Protein AF-A0A2H0YP41-F1 (afdb_monomer)

Nearest PDB structures (foldseek):
  8h4v-assembly2_B  TM=5.382E-01  e=6.692E-01  Bos taurus
  4kzv-assembly2_B  TM=5.164E-01  e=6.692E-01  Bos taurus
  2ox8-assembly4_D  TM=5.105E-01  e=1.763E+00  Homo sapiens
  1dnl-assembly1_A  TM=2.233E-01  e=9.059E-01  Escherichia coli K-12
  6ylz-assembly1_AAA-2  TM=2.280E-01  e=6.289E+00  Escherichia coli K-12

pLDDT: mean 91.36, std 11.4, range [42.62, 98.56]

Sequence (182 aa):
MKYGELTLGQIEAVVNKLGGMNGVNKLLSGELVGKEMENQRQTSMVIVDYSQTLAQMIKAGNYGWVNNDITQEHFPIAGSGKQEEEIVLFCFGKNISSGDAIAEMEKQGFRPARIEELLALGAAYPGLQKQFPIVALGSVWQDPVSSRLVPYLNWFSDERLLHLLWFEGGWGGDWRFAAVRK

Foldseek 3Di:
DPDDDDDPVNVVVVCVVLVHVVSVVCCVVVVDDPPPPPFDKDKDKFKQALVDQQVVLQVLLPFPEEDPCSHCVQAPRDDHGIDTFIKIWTFPLAWDALVVVQVVQVVVQKGFAGPSVQSRCSNVPVCPQAQAKEWGSNRWGQDPVRFIWTWIWHADPNTIYTDIDTNRDIDGSRYITIITGD

Secondary structure (DSSP, 8-state):
--SPPPPHHHHHHHHHHTTSHHHHHHHHHTSS--------PEEEEEEEETTS-HHHHHHHHT-SEE-TT--TTTS-----SEEEEEEEEE--SS-EEHHHHHHHHHTTTEEEP-HHHHHHHHHH-TTGGGTS-EE-TT--EE-TTS-EEEEEEEEETTEEEEEEEETTSEEPTT-EEEEEE-

Radius of gyration: 20.17 Å; Cα contacts (8 Å, |Δi|>4): 335; chains: 1; bounding box: 59×35×46 Å

Structure (mmCIF, N/CA/C/O backbone):
data_AF-A0A2H0YP41-F1
#
_entry.id   AF-A0A2H0YP41-F1
#
loop_
_atom_site.group_PDB
_atom_site.id
_atom_site.type_symbol
_atom_site.label_atom_id
_atom_site.label_alt_id
_atom_site.label_comp_id
_atom_site.label_asym_id
_atom_site.label_entity_id
_atom_site.label_seq_id
_atom_site.pdbx_PDB_ins_code
_atom_site.Cartn_x
_atom_site.Cartn_y
_atom_site.Cartn_z
_atom_site.occupancy
_atom_site.B_iso_or_equiv
_atom_site.auth_seq_id
_atom_site.auth_comp_id
_atom_site.auth_asym_id
_atom_site.auth_atom_id
_atom_site.pdbx_PDB_model_num
ATOM 1 N N . MET A 1 1 ? -43.793 6.340 -1.293 1.00 42.62 1 MET A N 1
ATOM 2 C CA . MET A 1 1 ? -42.863 6.165 -0.148 1.00 42.62 1 MET A CA 1
ATOM 3 C C . MET A 1 1 ? -41.499 5.745 -0.681 1.00 42.62 1 MET A C 1
ATOM 5 O O . MET A 1 1 ? -41.441 5.327 -1.829 1.00 42.62 1 MET A O 1
ATOM 9 N N . LYS A 1 2 ? -40.410 5.958 0.072 1.00 47.81 2 LYS A N 1
ATOM 10 C CA . LYS A 1 2 ? -39.039 6.016 -0.486 1.00 47.81 2 LYS A CA 1
ATOM 11 C C . LYS A 1 2 ? -38.149 4.793 -0.197 1.00 47.81 2 LYS A C 1
ATOM 13 O O . LYS A 1 2 ? -36.937 4.888 -0.342 1.00 47.81 2 LYS A O 1
ATOM 18 N N . TYR A 1 3 ? -38.750 3.670 0.191 1.00 49.69 3 TYR A N 1
ATOM 19 C CA . TYR A 1 3 ? -38.070 2.403 0.465 1.00 49.69 3 TYR A CA 1
ATOM 20 C C . TYR A 1 3 ? -38.879 1.261 -0.155 1.00 49.69 3 TYR A C 1
ATOM 22 O O . TYR A 1 3 ? -40.109 1.320 -0.143 1.00 49.69 3 TYR A O 1
ATOM 30 N N . GLY A 1 4 ? -38.195 0.262 -0.719 1.00 59.28 4 GLY A N 1
ATOM 31 C CA . GLY A 1 4 ? -38.840 -0.972 -1.171 1.00 59.28 4 GLY A CA 1
ATOM 32 C C . GLY A 1 4 ? -39.385 -1.759 0.020 1.00 59.28 4 GLY A C 1
ATOM 33 O O . GLY A 1 4 ? -38.826 -1.686 1.116 1.00 59.28 4 GLY A O 1
ATOM 34 N N . GLU A 1 5 ? -40.482 -2.484 -0.183 1.00 81.19 5 GLU A N 1
ATOM 35 C CA . GLU A 1 5 ? -41.116 -3.260 0.883 1.00 81.19 5 GLU A CA 1
ATOM 36 C C . GLU A 1 5 ? -40.189 -4.389 1.353 1.00 81.19 5 GLU A C 1
ATOM 38 O O . GLU A 1 5 ? -39.713 -5.199 0.556 1.00 81.19 5 GLU A O 1
ATOM 43 N N . LEU A 1 6 ? -39.921 -4.437 2.661 1.00 81.19 6 LEU A N 1
ATOM 44 C CA . LEU A 1 6 ? -39.216 -5.557 3.276 1.00 81.19 6 LEU A CA 1
ATOM 45 C C . LEU A 1 6 ? -40.159 -6.756 3.344 1.00 81.19 6 LEU A C 1
ATOM 47 O O . LEU A 1 6 ? -41.257 -6.669 3.892 1.00 81.19 6 LEU A O 1
ATOM 51 N N . THR A 1 7 ? -39.712 -7.893 2.820 1.00 90.75 7 THR A N 1
ATOM 52 C CA . THR A 1 7 ? -40.443 -9.158 2.940 1.00 90.75 7 THR A CA 1
ATOM 53 C C . THR A 1 7 ? -40.487 -9.623 4.397 1.00 90.75 7 THR A C 1
ATOM 55 O O . THR A 1 7 ? -39.579 -9.338 5.182 1.00 90.75 7 THR A O 1
ATOM 58 N N . LEU A 1 8 ? -41.508 -10.410 4.753 1.00 86.88 8 LEU A N 1
ATOM 59 C CA . LEU A 1 8 ? -41.655 -10.963 6.104 1.00 86.88 8 LEU A CA 1
ATOM 60 C C . LEU A 1 8 ? -40.390 -11.711 6.567 1.00 86.88 8 LEU A C 1
ATOM 62 O O . LEU A 1 8 ? -39.911 -11.467 7.669 1.00 86.88 8 LEU A O 1
ATOM 66 N N . GLY A 1 9 ? -39.776 -12.517 5.694 1.00 89.00 9 GLY A N 1
ATOM 67 C CA . GLY A 1 9 ? -38.533 -13.233 6.008 1.00 89.00 9 GLY A CA 1
ATOM 68 C C . GLY A 1 9 ? -37.318 -12.319 6.237 1.00 89.00 9 GLY A C 1
ATOM 69 O O . GLY A 1 9 ? -36.457 -12.636 7.056 1.00 89.00 9 GLY A O 1
ATOM 70 N N . GLN A 1 10 ? -37.244 -11.153 5.579 1.00 84.31 10 GLN A N 1
ATOM 71 C CA . GLN A 1 10 ? -36.214 -10.146 5.883 1.00 84.31 10 GLN A CA 1
ATOM 72 C C . GLN A 1 10 ? -36.453 -9.497 7.252 1.00 84.31 10 GLN A C 1
ATOM 74 O O . GLN A 1 10 ? -35.496 -9.278 7.995 1.00 84.31 10 GLN A O 1
ATOM 79 N N . ILE A 1 11 ? -37.713 -9.225 7.607 1.00 88.75 11 ILE A N 1
ATOM 80 C CA . ILE A 1 11 ? -38.088 -8.687 8.922 1.00 88.75 11 ILE A CA 1
ATOM 81 C C . ILE A 1 11 ? -37.739 -9.700 10.022 1.00 88.75 11 ILE A C 1
ATOM 83 O O . ILE A 1 11 ? -37.054 -9.347 10.981 1.00 88.75 11 ILE A O 1
ATOM 87 N N . GLU A 1 12 ? -38.117 -10.969 9.858 1.00 90.31 12 GLU A N 1
ATOM 88 C CA . GLU A 1 12 ? -37.786 -12.054 10.791 1.00 90.31 12 GLU A CA 1
ATOM 89 C C . GLU A 1 12 ? -36.270 -12.232 10.961 1.00 90.31 12 GLU A C 1
ATOM 91 O O . GLU A 1 12 ? -35.786 -12.348 12.088 1.00 90.31 12 GLU A O 1
ATOM 96 N N . ALA A 1 13 ? -35.494 -12.183 9.873 1.00 88.06 13 ALA A N 1
ATOM 97 C CA . ALA A 1 13 ? -34.034 -12.255 9.936 1.00 88.06 13 ALA A CA 1
ATOM 98 C C . ALA A 1 13 ? -33.418 -11.101 10.751 1.00 88.06 13 ALA A C 1
ATOM 100 O O . ALA A 1 13 ? -32.494 -11.329 11.537 1.00 88.06 13 ALA A O 1
ATOM 101 N N . VAL A 1 14 ? -33.937 -9.874 10.611 1.00 87.56 14 VAL A N 1
ATOM 102 C CA . VAL A 1 14 ? -33.495 -8.711 11.401 1.00 87.56 14 VAL A CA 1
ATOM 103 C C . VAL A 1 14 ? -33.881 -8.865 12.874 1.00 87.56 14 VAL A C 1
ATOM 105 O O . VAL A 1 14 ? -33.026 -8.691 13.742 1.00 87.56 14 VAL A O 1
ATOM 108 N N . VAL A 1 15 ? -35.127 -9.249 13.172 1.00 91.44 15 VAL A N 1
ATOM 109 C CA . VAL A 1 15 ? -35.605 -9.465 14.550 1.00 91.44 15 VAL A CA 1
ATOM 110 C C . VAL A 1 15 ? -34.786 -10.554 15.250 1.00 91.44 15 VAL A C 1
ATOM 112 O O . VAL A 1 15 ? -34.329 -10.349 16.374 1.00 91.44 15 VAL A O 1
ATOM 115 N N . ASN A 1 16 ? -34.515 -11.674 14.577 1.00 89.12 16 ASN A N 1
ATOM 116 C CA . ASN A 1 16 ? -33.670 -12.744 15.110 1.00 89.12 16 ASN A CA 1
ATOM 117 C C . ASN A 1 16 ? -32.232 -12.266 15.364 1.00 89.12 16 ASN A C 1
ATOM 119 O O . ASN A 1 16 ? -31.675 -12.543 16.425 1.00 89.12 16 ASN A O 1
ATOM 123 N N . LYS A 1 17 ? -31.646 -11.489 14.442 1.00 86.31 17 LYS A N 1
ATOM 124 C CA . LYS A 1 17 ? -30.281 -10.951 14.584 1.00 86.31 17 LYS A CA 1
ATOM 125 C C . LYS A 1 17 ? -30.137 -9.935 15.725 1.00 86.31 17 LYS A C 1
ATOM 127 O O . LYS A 1 17 ? -29.046 -9.795 16.268 1.00 86.31 17 LYS A O 1
ATOM 132 N N . LEU A 1 18 ? -31.223 -9.267 16.116 1.00 87.56 18 LEU A N 1
ATOM 133 C CA . LEU A 1 18 ? -31.268 -8.391 17.291 1.00 87.56 18 LEU A CA 1
ATOM 134 C C . LEU A 1 18 ? -31.448 -9.160 18.617 1.00 87.56 18 LEU A C 1
ATOM 136 O O . LEU A 1 18 ? -31.333 -8.559 19.681 1.00 87.56 18 LEU A O 1
ATOM 140 N N . GLY A 1 19 ? -31.706 -10.473 18.592 1.00 89.44 19 GLY A N 1
ATOM 141 C CA . GLY A 1 19 ? -32.046 -11.249 19.793 1.00 89.44 19 GLY A CA 1
ATOM 142 C C . GLY A 1 19 ? -33.538 -11.199 20.142 1.00 89.44 19 GLY A C 1
ATOM 143 O O . GLY A 1 19 ? -33.914 -11.212 21.315 1.00 89.44 19 GLY A O 1
ATOM 144 N N . GLY A 1 20 ? -34.399 -11.113 19.126 1.00 90.69 20 GLY A N 1
ATOM 145 C CA . GLY A 1 20 ? -35.849 -11.046 19.274 1.00 90.69 20 GLY A CA 1
ATOM 146 C C . GLY A 1 20 ? -36.357 -9.654 19.658 1.00 90.69 20 GLY A C 1
ATOM 147 O O . GLY A 1 20 ? -35.639 -8.654 19.602 1.00 90.69 20 GLY A O 1
ATOM 148 N N . MET A 1 21 ? -37.624 -9.585 20.080 1.00 91.25 21 MET A N 1
ATOM 149 C CA . MET A 1 21 ? -38.304 -8.310 20.346 1.00 91.25 21 MET A CA 1
ATOM 150 C C . MET A 1 21 ? -37.651 -7.489 21.473 1.00 91.25 21 MET A C 1
ATOM 152 O O . MET A 1 21 ? -37.721 -6.264 21.462 1.00 91.25 21 MET A O 1
ATOM 156 N N . ASN A 1 22 ? -36.939 -8.133 22.405 1.00 87.56 22 ASN A N 1
ATOM 157 C CA . ASN A 1 22 ? -36.148 -7.429 23.419 1.00 87.56 22 ASN A CA 1
ATOM 1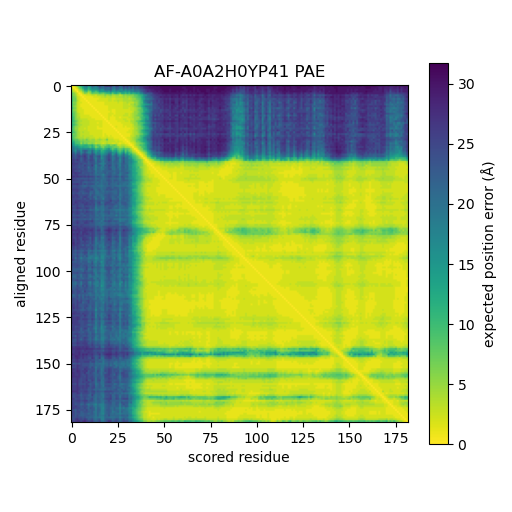58 C C . ASN A 1 22 ? -35.032 -6.580 22.789 1.00 87.56 22 ASN A C 1
ATOM 160 O O . ASN A 1 22 ? -34.812 -5.453 23.220 1.00 87.56 22 ASN A O 1
ATOM 164 N N . GLY A 1 23 ? -34.355 -7.081 21.752 1.00 85.12 23 GLY A N 1
ATOM 165 C CA . GLY A 1 23 ? -33.349 -6.314 21.017 1.00 85.12 23 GLY A CA 1
ATOM 166 C C . GLY A 1 23 ? -33.946 -5.201 20.163 1.00 85.12 23 GLY A C 1
ATOM 167 O O . GLY A 1 23 ? -33.390 -4.109 20.112 1.00 85.12 23 GLY A O 1
ATOM 168 N N . VAL A 1 24 ? -35.114 -5.445 19.556 1.00 91.38 24 VAL A N 1
ATOM 169 C CA . VAL A 1 24 ? -35.879 -4.417 18.826 1.00 91.38 24 VAL A CA 1
ATOM 170 C C . VAL A 1 24 ? -36.267 -3.270 19.761 1.00 91.38 24 VAL A C 1
ATOM 172 O O . VAL A 1 24 ? -36.016 -2.113 19.441 1.00 91.38 24 VAL A O 1
ATOM 175 N N . ASN A 1 25 ? -36.801 -3.576 20.946 1.00 92.00 25 ASN A N 1
ATOM 176 C CA . ASN A 1 25 ? -37.171 -2.566 21.938 1.00 92.00 25 ASN A CA 1
ATOM 177 C C . ASN A 1 25 ? -35.960 -1.743 22.397 1.00 92.00 25 ASN A C 1
ATOM 179 O O . ASN A 1 25 ? -36.070 -0.525 22.505 1.00 92.00 25 ASN A O 1
ATOM 183 N N . LYS A 1 26 ? -34.798 -2.381 22.597 1.00 86.75 26 LYS A N 1
ATOM 184 C CA . LYS A 1 26 ? -33.548 -1.679 22.929 1.00 86.75 26 LYS A CA 1
ATOM 185 C C . LYS A 1 26 ? -33.018 -0.814 21.785 1.00 86.75 26 LYS A C 1
ATOM 187 O O . LYS A 1 26 ? -32.467 0.252 22.035 1.00 86.75 26 LYS A O 1
ATOM 192 N N . LEU A 1 27 ? -33.181 -1.248 20.535 1.00 87.06 27 LEU A N 1
ATOM 193 C CA . LEU A 1 27 ? -32.805 -0.458 19.359 1.00 87.06 27 LEU A CA 1
ATOM 194 C C . LEU A 1 27 ? -33.697 0.785 19.229 1.00 87.06 27 LEU A C 1
ATOM 196 O O . LEU A 1 27 ? -33.197 1.879 18.986 1.00 87.06 27 LEU A O 1
ATOM 200 N N . LEU A 1 28 ? -35.006 0.629 19.446 1.00 88.12 28 LEU A N 1
ATOM 201 C CA . LEU A 1 28 ? -35.980 1.723 19.393 1.00 88.12 28 LEU A CA 1
ATOM 202 C C . LEU A 1 28 ? -35.877 2.688 20.588 1.00 88.12 28 LEU A C 1
ATOM 204 O O . LEU A 1 28 ? -36.178 3.868 20.428 1.00 88.12 28 LEU A O 1
ATOM 208 N N . SER A 1 29 ? -35.438 2.222 21.763 1.00 88.75 29 SER A N 1
ATOM 209 C CA . SER A 1 29 ? -35.172 3.078 22.931 1.00 88.75 29 SER A CA 1
ATOM 210 C C . SER A 1 29 ? -33.809 3.780 22.889 1.00 88.75 29 SER A C 1
ATOM 212 O O . SER A 1 29 ? -33.550 4.648 23.720 1.00 88.75 29 SER A O 1
ATOM 214 N N . GLY A 1 30 ? -32.930 3.406 21.954 1.00 78.94 30 GLY A N 1
ATOM 215 C CA . GLY A 1 30 ? -31.555 3.902 21.869 1.00 78.94 30 GLY A CA 1
ATOM 216 C C . GLY A 1 30 ? -30.561 3.232 22.830 1.00 78.94 30 GLY A C 1
ATOM 217 O O . GLY A 1 30 ? -29.377 3.552 22.772 1.00 78.94 30 GLY A O 1
ATOM 218 N N . GLU A 1 31 ? -30.988 2.280 23.672 1.00 82.62 31 GLU A N 1
ATOM 219 C CA . GLU A 1 31 ? -30.075 1.477 24.511 1.00 82.62 31 GLU A CA 1
ATOM 220 C C . GLU A 1 31 ? -29.147 0.584 23.674 1.00 82.62 31 GLU A C 1
ATOM 222 O O . GLU A 1 31 ? -27.989 0.365 24.027 1.00 82.62 31 GLU A O 1
ATOM 227 N N . LEU A 1 32 ? -29.660 0.051 22.564 1.00 73.75 32 LEU A N 1
ATOM 228 C CA . LEU A 1 32 ? -28.901 -0.717 21.586 1.00 73.75 32 LEU A CA 1
ATOM 229 C C . LEU A 1 32 ? -28.670 0.162 20.362 1.00 73.75 32 LEU A C 1
ATOM 231 O O . LEU A 1 32 ? -29.336 0.028 19.340 1.00 73.75 32 LEU A O 1
ATOM 235 N N . VAL A 1 33 ? -27.698 1.067 20.463 1.00 68.75 33 VAL A N 1
ATOM 236 C CA . VAL A 1 33 ? -27.159 1.727 19.274 1.00 68.75 33 VAL A CA 1
ATOM 237 C C . VAL A 1 33 ? -26.550 0.637 18.398 1.00 68.75 33 VAL A C 1
ATOM 239 O O . VAL A 1 33 ? -25.624 -0.064 18.816 1.00 68.75 33 VAL A O 1
ATOM 242 N N . GLY A 1 34 ? -27.075 0.471 17.185 1.00 56.22 34 GLY A N 1
ATOM 243 C CA . GLY A 1 34 ? -26.428 -0.373 16.193 1.00 56.22 34 GLY A CA 1
ATOM 244 C C . GLY A 1 34 ? -25.033 0.181 15.948 1.00 56.22 34 GLY A C 1
ATOM 245 O O . GLY A 1 34 ? -24.909 1.265 15.381 1.00 56.22 34 GLY A O 1
ATOM 246 N N . LYS A 1 35 ? -23.990 -0.535 16.391 1.00 49.53 35 LYS A N 1
ATOM 247 C CA . LYS A 1 35 ? -22.624 -0.190 16.008 1.00 49.53 35 LYS A CA 1
ATOM 248 C C . LYS A 1 35 ? -22.567 -0.215 14.485 1.00 49.53 35 LYS A C 1
ATOM 250 O O . LYS A 1 35 ? -22.667 -1.283 13.877 1.00 49.53 35 LYS A O 1
ATOM 255 N N . GLU A 1 36 ? -22.386 0.960 13.888 1.00 51.69 36 GLU A N 1
ATOM 256 C CA . GLU A 1 36 ? -21.706 1.068 12.604 1.00 51.69 36 GLU A CA 1
ATOM 257 C C . GLU A 1 36 ? -20.468 0.174 12.709 1.00 51.69 36 GLU A C 1
ATOM 259 O O . GLU A 1 36 ? -19.783 0.229 13.735 1.00 51.69 36 GLU A O 1
ATOM 264 N N . MET A 1 37 ? -20.266 -0.749 11.757 1.00 45.53 37 MET A N 1
ATOM 265 C CA . MET A 1 37 ? -19.204 -1.746 11.906 1.00 45.53 37 MET A CA 1
ATOM 266 C C . MET A 1 37 ? -17.890 -0.999 12.074 1.00 45.53 37 MET A C 1
ATOM 268 O O . MET A 1 37 ? -17.411 -0.362 11.140 1.00 45.53 37 MET A O 1
ATOM 272 N N . GLU A 1 38 ? -17.360 -1.046 13.293 1.00 48.47 38 GLU A N 1
ATOM 273 C CA . GLU A 1 38 ? -16.188 -0.292 13.694 1.00 48.47 38 GLU A CA 1
ATOM 274 C C . GLU A 1 38 ? -15.017 -0.900 12.926 1.00 48.47 38 GLU A C 1
ATOM 276 O O . GLU A 1 38 ? -14.442 -1.903 13.351 1.00 48.47 38 GLU A O 1
ATOM 281 N N . ASN A 1 39 ? -14.735 -0.340 11.741 1.00 53.91 39 ASN A N 1
ATOM 282 C CA . ASN A 1 39 ? -13.605 -0.720 10.904 1.00 53.91 39 ASN A CA 1
ATOM 283 C C . ASN A 1 39 ? -12.378 -0.669 11.808 1.00 53.91 39 ASN A C 1
ATOM 285 O O . ASN A 1 39 ? -11.943 0.428 12.182 1.00 53.91 39 ASN A O 1
ATOM 289 N N . GLN A 1 40 ? -11.876 -1.845 12.198 1.00 61.25 40 GLN A N 1
ATOM 290 C CA . GLN A 1 40 ? -10.776 -1.961 13.142 1.00 61.25 40 GLN A CA 1
ATOM 291 C C . GLN A 1 40 ? -9.558 -1.325 12.496 1.00 61.25 40 GLN A C 1
ATOM 293 O O . GLN A 1 40 ? -8.958 -1.884 11.577 1.00 61.25 40 GLN A O 1
ATOM 298 N N . ARG A 1 41 ? -9.255 -0.114 12.954 1.00 75.00 41 ARG A N 1
ATOM 299 C CA . ARG A 1 41 ? -8.172 0.705 12.448 1.00 75.00 41 ARG A CA 1
ATOM 300 C C . ARG A 1 41 ? -6.984 0.561 13.361 1.00 75.00 41 ARG A C 1
ATOM 302 O O . ARG A 1 41 ? -7.050 0.885 14.543 1.00 75.00 41 ARG A O 1
ATOM 309 N N . GLN A 1 42 ? -5.904 0.076 12.777 1.00 88.25 42 GLN A N 1
ATOM 310 C CA . GLN A 1 42 ? -4.603 0.127 13.405 1.00 88.25 42 GLN A CA 1
ATOM 311 C C . GLN A 1 42 ? -3.868 1.343 12.854 1.00 88.25 42 GLN A C 1
ATOM 313 O O . GLN A 1 42 ? -3.674 1.450 11.646 1.00 88.25 42 GLN A O 1
ATOM 318 N N . THR A 1 43 ? -3.459 2.239 13.743 1.00 93.44 43 THR A N 1
ATOM 319 C CA . THR A 1 43 ? -2.632 3.399 13.403 1.00 93.44 43 THR A CA 1
ATOM 320 C C . THR A 1 43 ? -1.159 3.073 13.641 1.00 93.44 43 THR A C 1
ATOM 322 O O . THR A 1 43 ? -0.816 2.297 14.536 1.00 93.44 43 THR A O 1
ATOM 325 N N . SER A 1 44 ? -0.266 3.629 12.829 1.00 93.75 44 SER A N 1
ATOM 326 C CA . SER A 1 44 ? 1.184 3.497 12.969 1.00 93.75 44 SER A CA 1
ATOM 327 C C . SER A 1 44 ? 1.868 4.768 12.469 1.00 93.75 44 SER A C 1
ATOM 329 O O . SER A 1 44 ? 1.667 5.171 11.326 1.00 93.75 44 SER A O 1
ATOM 331 N N . MET A 1 45 ? 2.666 5.393 13.334 1.00 96.94 45 MET A N 1
ATOM 332 C CA . MET A 1 45 ? 3.470 6.567 12.986 1.00 96.94 45 MET A CA 1
ATOM 333 C C . MET A 1 45 ? 4.740 6.106 12.275 1.00 96.94 45 MET A C 1
ATOM 335 O O . MET A 1 45 ? 5.458 5.249 12.793 1.00 96.94 45 MET A O 1
ATOM 339 N N . VAL A 1 46 ? 5.031 6.656 11.099 1.00 96.88 46 VAL A N 1
ATOM 340 C CA . VAL A 1 46 ? 6.244 6.329 10.336 1.00 96.88 46 VAL A CA 1
ATOM 341 C C . VAL A 1 46 ? 6.969 7.590 9.895 1.00 96.88 46 VAL A C 1
ATOM 343 O O . VAL A 1 46 ? 6.354 8.624 9.662 1.00 96.88 46 VAL A O 1
ATOM 346 N N . ILE A 1 47 ? 8.286 7.492 9.718 1.00 97.69 47 ILE A N 1
ATOM 347 C CA . ILE A 1 47 ? 9.057 8.517 9.013 1.00 97.69 47 ILE A CA 1
ATOM 348 C C . ILE A 1 47 ? 9.172 8.074 7.555 1.00 97.69 47 ILE A C 1
ATOM 350 O O . ILE A 1 47 ? 9.862 7.096 7.260 1.00 97.69 47 ILE A O 1
ATOM 354 N N . VAL A 1 48 ? 8.512 8.797 6.652 1.00 97.44 48 VAL A N 1
ATOM 355 C CA . VAL A 1 48 ? 8.653 8.612 5.204 1.00 97.44 48 VAL A CA 1
ATOM 356 C C . VAL A 1 48 ? 9.766 9.533 4.713 1.00 97.44 48 VAL A C 1
ATOM 358 O O . VAL A 1 48 ? 9.703 10.754 4.857 1.00 97.44 48 VAL A O 1
ATOM 361 N N . ASP A 1 49 ? 10.823 8.939 4.167 1.00 97.00 49 ASP A N 1
ATOM 362 C CA . ASP A 1 49 ? 11.992 9.647 3.646 1.00 97.00 49 ASP A CA 1
ATOM 363 C C . ASP A 1 49 ? 11.917 9.746 2.120 1.00 97.00 49 ASP A C 1
ATOM 365 O O . ASP A 1 49 ? 12.556 8.985 1.396 1.00 97.00 49 ASP A O 1
ATOM 369 N N . TYR A 1 50 ? 11.132 10.704 1.633 1.00 95.25 50 TYR A N 1
ATOM 370 C CA . TYR A 1 50 ? 10.932 10.998 0.211 1.00 95.25 50 TYR A CA 1
ATOM 371 C C . TYR A 1 50 ? 12.216 11.457 -0.509 1.00 95.25 50 TYR A C 1
ATOM 373 O O . TYR A 1 50 ? 12.198 11.654 -1.722 1.00 95.25 50 TYR A O 1
ATOM 381 N N . SER A 1 51 ? 13.337 11.637 0.205 1.00 95.62 51 SER A N 1
ATOM 382 C CA . SER A 1 51 ? 14.654 11.826 -0.420 1.00 95.62 51 SER A CA 1
ATOM 383 C C . SER A 1 51 ? 15.292 10.515 -0.907 1.00 95.62 51 SER A C 1
ATOM 385 O O . SER A 1 51 ? 16.261 10.548 -1.667 1.00 95.62 51 SER A O 1
ATOM 387 N N . GLN A 1 52 ? 14.752 9.361 -0.499 1.00 96.00 52 GLN A N 1
ATOM 388 C CA . GLN A 1 52 ? 15.185 8.049 -0.971 1.00 96.00 52 GLN A CA 1
ATOM 389 C C . GLN A 1 52 ? 14.580 7.707 -2.333 1.00 96.00 52 GLN A C 1
ATOM 391 O O . GLN A 1 52 ? 13.404 7.937 -2.607 1.00 96.00 52 GLN A O 1
ATOM 396 N N . THR A 1 53 ? 15.385 7.061 -3.171 1.00 97.06 53 THR A N 1
ATOM 397 C CA . THR A 1 53 ? 14.897 6.342 -4.353 1.00 97.06 53 THR A CA 1
ATOM 398 C C . THR A 1 53 ? 14.039 5.144 -3.943 1.00 97.06 53 THR A C 1
ATOM 400 O O . THR A 1 53 ? 14.242 4.562 -2.872 1.00 97.06 53 THR A O 1
ATOM 403 N N . LEU A 1 54 ? 13.149 4.695 -4.834 1.00 97.94 54 LEU A N 1
ATOM 404 C CA . LEU A 1 54 ? 12.333 3.497 -4.615 1.00 97.94 54 LEU A CA 1
ATOM 405 C C . LEU A 1 54 ? 13.200 2.279 -4.233 1.00 97.94 54 LEU A C 1
ATOM 407 O O . LEU A 1 54 ? 12.880 1.551 -3.298 1.00 97.94 54 LEU A O 1
ATOM 411 N N . ALA A 1 55 ? 14.354 2.102 -4.885 1.00 97.94 55 ALA A N 1
ATOM 412 C CA . ALA A 1 55 ? 15.288 1.011 -4.595 1.00 97.94 55 ALA A CA 1
ATOM 413 C C . ALA A 1 55 ? 15.878 1.068 -3.169 1.00 97.94 55 ALA A C 1
ATOM 415 O O . ALA A 1 55 ? 16.098 0.026 -2.549 1.00 97.94 55 ALA A O 1
ATOM 416 N N . GLN A 1 56 ? 16.120 2.266 -2.623 1.00 98.19 56 GLN A N 1
ATOM 417 C CA . GLN A 1 56 ? 16.577 2.438 -1.239 1.00 98.19 56 GLN A CA 1
ATOM 418 C C . GLN A 1 56 ? 15.463 2.106 -0.239 1.00 98.19 56 GLN A C 1
ATOM 420 O O . GLN A 1 56 ? 15.723 1.375 0.717 1.00 98.19 56 GLN A O 1
ATOM 425 N N . MET A 1 57 ? 14.226 2.543 -0.504 1.00 98.38 57 MET A N 1
ATOM 426 C CA . MET A 1 57 ? 13.055 2.207 0.316 1.00 98.38 57 MET A CA 1
ATOM 427 C C . MET A 1 57 ? 12.775 0.691 0.319 1.00 98.38 57 MET A C 1
ATOM 429 O O . MET A 1 57 ? 12.562 0.094 1.374 1.00 98.38 57 MET A O 1
ATOM 433 N N . ILE A 1 58 ? 12.855 0.036 -0.847 1.00 98.31 58 ILE A N 1
ATOM 434 C C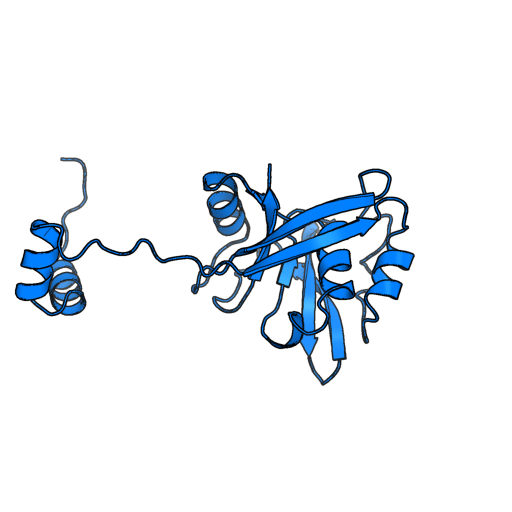A . ILE A 1 58 ? 12.734 -1.426 -0.983 1.00 98.31 58 ILE A CA 1
ATOM 435 C C . ILE A 1 58 ? 13.825 -2.141 -0.176 1.00 98.31 58 ILE A C 1
ATOM 437 O O . ILE A 1 58 ? 13.529 -3.072 0.575 1.00 98.31 58 ILE A O 1
ATOM 441 N N . LYS A 1 59 ? 15.080 -1.683 -0.279 1.00 98.06 59 LYS A N 1
ATOM 442 C CA . LYS A 1 59 ? 16.207 -2.247 0.476 1.00 98.06 59 LYS A CA 1
ATOM 443 C C . LYS A 1 59 ? 16.033 -2.084 1.989 1.00 98.06 59 LYS A C 1
ATOM 445 O O . LYS A 1 59 ? 16.321 -3.026 2.722 1.00 98.06 59 LYS A O 1
ATOM 450 N N . ALA A 1 60 ? 15.546 -0.933 2.455 1.00 97.75 60 ALA A N 1
ATOM 451 C CA . ALA A 1 60 ? 15.228 -0.703 3.866 1.00 97.75 60 ALA A CA 1
ATOM 452 C C . ALA A 1 60 ? 14.116 -1.642 4.369 1.00 97.75 60 ALA A C 1
ATOM 454 O O . ALA A 1 60 ? 14.150 -2.086 5.514 1.00 97.75 60 ALA A O 1
ATOM 455 N N . GLY A 1 61 ? 13.173 -1.999 3.493 1.00 96.75 61 GLY A N 1
ATOM 456 C CA . GLY A 1 61 ? 12.135 -2.981 3.778 1.00 96.75 61 GLY A CA 1
ATOM 457 C C . GLY A 1 61 ? 12.637 -4.418 3.953 1.00 96.75 61 GLY A C 1
ATOM 458 O O . GLY A 1 61 ? 11.957 -5.177 4.630 1.00 96.75 61 GLY A O 1
ATOM 459 N N . ASN A 1 62 ? 13.806 -4.803 3.423 1.00 96.75 62 ASN A N 1
ATOM 460 C CA . ASN A 1 62 ? 14.384 -6.157 3.527 1.00 96.75 62 ASN A CA 1
ATOM 461 C C . ASN A 1 62 ? 13.374 -7.288 3.209 1.00 96.75 62 ASN A C 1
ATOM 463 O O . ASN A 1 62 ? 13.097 -8.166 4.034 1.00 96.75 62 ASN A O 1
ATOM 467 N N . TYR A 1 63 ? 12.775 -7.209 2.019 1.00 97.25 63 TYR A N 1
ATOM 468 C CA . TYR A 1 63 ? 11.873 -8.222 1.466 1.00 97.25 63 TYR A CA 1
ATOM 469 C C . TYR A 1 63 ? 12.672 -9.420 0.928 1.00 97.25 63 TYR A C 1
ATOM 471 O O . TYR A 1 63 ? 13.745 -9.232 0.360 1.00 97.25 63 TYR A O 1
ATOM 479 N N . GLY A 1 64 ? 12.148 -10.638 1.099 1.00 96.94 64 GLY A N 1
ATOM 480 C CA . GLY A 1 64 ? 12.734 -11.853 0.509 1.00 96.94 64 GLY A CA 1
ATOM 481 C C . GLY A 1 64 ? 12.512 -11.911 -1.002 1.00 96.94 64 GLY A C 1
ATOM 482 O O . GLY A 1 64 ? 13.399 -12.309 -1.752 1.00 96.94 64 GLY A O 1
ATOM 483 N N . TRP A 1 65 ? 11.368 -11.387 -1.451 1.00 97.25 65 TRP A N 1
ATOM 484 C CA . TRP A 1 65 ? 11.009 -11.306 -2.859 1.00 97.25 65 TRP A CA 1
ATOM 485 C C . TRP A 1 65 ? 10.319 -9.976 -3.182 1.00 97.25 65 TRP A C 1
ATOM 487 O O . TRP A 1 65 ? 9.508 -9.463 -2.402 1.00 97.25 65 TRP A O 1
ATOM 497 N N . VAL A 1 66 ? 10.634 -9.429 -4.356 1.00 98.25 66 VAL A N 1
ATOM 498 C CA . VAL A 1 66 ? 10.099 -8.169 -4.886 1.00 98.25 66 VAL A CA 1
ATOM 499 C C . VAL A 1 66 ? 9.679 -8.387 -6.336 1.00 98.25 66 VAL A C 1
ATOM 501 O O . VAL A 1 66 ? 10.422 -8.994 -7.105 1.00 98.25 66 VAL A O 1
ATOM 504 N N . ASN A 1 67 ? 8.507 -7.882 -6.722 1.00 97.69 67 ASN A N 1
ATOM 505 C CA . ASN A 1 67 ? 8.049 -7.956 -8.107 1.00 97.69 67 ASN A CA 1
ATOM 506 C C . ASN A 1 67 ? 8.908 -7.050 -9.009 1.00 97.69 67 ASN A C 1
ATOM 508 O O . ASN A 1 67 ? 9.093 -5.872 -8.706 1.00 97.69 67 ASN A O 1
ATOM 512 N N . ASN A 1 68 ? 9.405 -7.596 -10.122 1.00 97.25 68 ASN A N 1
ATOM 513 C CA . ASN A 1 68 ? 10.300 -6.899 -11.053 1.00 97.25 68 ASN A CA 1
ATOM 514 C C . ASN A 1 68 ? 9.682 -5.641 -11.689 1.00 97.25 68 ASN A C 1
ATOM 516 O O . ASN A 1 68 ? 10.423 -4.730 -12.048 1.00 97.25 68 ASN A O 1
ATOM 520 N N . ASP A 1 69 ? 8.353 -5.563 -11.792 1.00 97.44 69 ASP A N 1
ATOM 521 C CA . ASP A 1 69 ? 7.644 -4.388 -12.305 1.00 97.44 69 ASP A CA 1
ATOM 522 C C . ASP A 1 69 ? 7.506 -3.264 -11.261 1.00 97.44 69 ASP A C 1
ATOM 524 O O . ASP A 1 69 ? 6.984 -2.193 -11.567 1.00 97.44 69 ASP A O 1
ATOM 528 N N . ILE A 1 70 ? 7.994 -3.451 -10.029 1.00 97.88 70 ILE A N 1
ATOM 529 C CA . ILE A 1 70 ? 8.064 -2.386 -9.019 1.00 97.88 70 ILE A CA 1
ATOM 530 C C . ILE A 1 70 ? 9.337 -1.561 -9.262 1.00 97.88 70 ILE A C 1
ATOM 532 O O . ILE A 1 70 ? 10.342 -1.658 -8.557 1.00 97.88 70 ILE A O 1
ATOM 536 N N . THR A 1 71 ? 9.284 -0.753 -10.321 1.00 97.75 71 THR A N 1
ATOM 537 C CA . THR A 1 71 ? 10.373 0.113 -10.789 1.00 97.75 71 THR A CA 1
ATOM 538 C C . THR A 1 71 ? 10.087 1.586 -10.484 1.00 97.75 71 THR A C 1
ATOM 540 O O . THR A 1 71 ? 8.941 1.990 -10.305 1.00 97.75 71 THR A O 1
ATOM 543 N N . GLN A 1 72 ? 11.132 2.421 -10.464 1.00 97.12 72 GLN A N 1
ATOM 544 C CA . GLN A 1 72 ? 11.002 3.878 -10.289 1.00 97.12 72 GLN A CA 1
ATOM 545 C C . GLN A 1 72 ? 10.212 4.545 -11.438 1.00 97.12 72 GLN A C 1
ATOM 547 O O . GLN A 1 72 ? 9.666 5.629 -11.250 1.00 97.12 72 GLN A O 1
ATOM 552 N N . GLU A 1 73 ? 10.163 3.908 -12.612 1.00 96.44 73 GLU A N 1
ATOM 553 C CA . GLU A 1 73 ? 9.395 4.351 -13.782 1.00 96.44 73 GLU A CA 1
ATOM 554 C C . GLU A 1 73 ? 7.898 4.061 -13.611 1.00 96.44 73 GLU A C 1
ATOM 556 O O . GLU A 1 73 ? 7.069 4.940 -13.830 1.00 96.44 73 GLU A O 1
ATOM 561 N N . HIS A 1 74 ? 7.553 2.853 -13.160 1.00 96.75 74 HIS A N 1
ATOM 562 C CA . HIS A 1 74 ? 6.168 2.439 -12.925 1.00 96.75 74 HIS A CA 1
ATOM 563 C C . HIS A 1 74 ? 5.576 3.061 -11.650 1.00 96.75 74 HIS A C 1
ATOM 565 O O . HIS A 1 74 ? 4.382 3.351 -11.589 1.00 96.75 74 HIS A O 1
ATOM 571 N N . PHE A 1 75 ? 6.419 3.286 -10.639 1.00 97.19 75 PHE A N 1
ATOM 572 C CA . PHE A 1 75 ? 6.046 3.803 -9.325 1.00 97.19 75 PHE A CA 1
ATOM 573 C C . PHE A 1 75 ? 6.961 4.966 -8.899 1.00 97.19 75 PHE A C 1
ATOM 575 O O . PHE A 1 75 ? 7.822 4.807 -8.025 1.00 97.19 75 PHE A O 1
ATOM 582 N N . PRO A 1 76 ? 6.799 6.157 -9.506 1.00 95.81 76 PRO A N 1
ATOM 583 C CA . PRO A 1 76 ? 7.592 7.325 -9.157 1.00 95.81 76 PRO A CA 1
ATOM 584 C C . PRO A 1 76 ? 7.218 7.863 -7.769 1.00 95.81 76 PRO A C 1
ATOM 586 O O . PRO A 1 76 ? 6.086 8.294 -7.526 1.00 95.81 76 PRO A O 1
ATOM 589 N N . ILE A 1 77 ? 8.207 7.894 -6.874 1.00 94.81 77 ILE A N 1
ATOM 590 C CA . ILE A 1 77 ? 8.123 8.589 -5.581 1.00 94.81 77 ILE A CA 1
ATOM 591 C C . ILE A 1 77 ? 7.809 10.072 -5.821 1.00 94.81 77 ILE A C 1
ATOM 593 O O . ILE A 1 77 ? 8.444 10.699 -6.673 1.00 94.81 77 ILE A O 1
ATOM 597 N N . ALA A 1 78 ? 6.868 10.649 -5.069 1.00 90.31 78 ALA A N 1
ATOM 598 C CA . ALA A 1 78 ? 6.616 12.089 -5.098 1.00 90.31 78 ALA A CA 1
ATOM 599 C C . ALA A 1 78 ? 6.458 12.655 -3.684 1.00 90.31 78 ALA A C 1
ATOM 601 O O . ALA A 1 78 ? 5.675 12.162 -2.881 1.00 90.31 78 ALA A O 1
ATOM 602 N N . GLY A 1 79 ? 7.201 13.723 -3.412 1.00 89.31 79 GLY A N 1
ATOM 603 C CA . GLY A 1 79 ? 7.358 14.334 -2.096 1.00 89.31 79 GLY A CA 1
ATOM 604 C C . GLY A 1 79 ? 8.768 14.907 -1.976 1.00 89.31 79 GLY A C 1
ATOM 605 O O . GLY A 1 79 ? 9.520 14.919 -2.956 1.00 89.31 79 GLY A O 1
ATOM 606 N N . SER A 1 80 ? 9.146 15.401 -0.800 1.00 89.88 80 SER A N 1
ATOM 607 C CA . SER A 1 80 ? 10.517 15.855 -0.555 1.00 89.88 80 SER A CA 1
ATOM 608 C C . SER A 1 80 ? 10.887 15.820 0.927 1.00 89.88 80 SER A C 1
ATOM 610 O O . SER A 1 80 ? 10.071 16.087 1.806 1.00 89.88 80 SER A O 1
ATOM 612 N N . GLY A 1 81 ? 12.153 15.502 1.207 1.00 94.19 81 GLY A N 1
ATOM 613 C CA . GLY A 1 81 ? 12.676 15.438 2.571 1.00 94.19 81 GLY A CA 1
ATOM 614 C C . GLY A 1 81 ? 12.101 14.278 3.387 1.00 94.19 81 GLY A C 1
ATOM 615 O O . GLY A 1 81 ? 11.761 13.229 2.845 1.00 94.19 81 GLY A O 1
ATOM 616 N N . LYS A 1 82 ? 12.037 14.468 4.707 1.00 96.56 82 LYS A N 1
ATOM 617 C CA . LYS A 1 82 ? 11.494 13.501 5.667 1.00 96.56 82 LYS A CA 1
ATOM 618 C C . LYS A 1 82 ? 10.229 14.069 6.282 1.00 96.56 82 LYS A C 1
ATOM 620 O O . LYS A 1 82 ? 10.271 15.185 6.797 1.00 96.56 82 LYS A O 1
ATOM 625 N N . GLN A 1 83 ? 9.146 13.303 6.260 1.00 96.25 83 GLN A N 1
ATOM 626 C CA . GLN A 1 83 ? 7.889 13.670 6.909 1.00 96.25 83 GLN A CA 1
ATOM 627 C C . GLN A 1 83 ? 7.481 12.554 7.870 1.00 96.25 83 GLN A C 1
ATOM 629 O O . GLN A 1 83 ? 7.740 11.376 7.619 1.00 96.25 83 GLN A O 1
ATOM 634 N N . GLU A 1 84 ? 6.891 12.939 8.996 1.00 96.81 84 GLU A N 1
ATOM 635 C CA . GLU A 1 84 ? 6.254 12.010 9.920 1.00 96.81 84 GLU A CA 1
ATOM 636 C C . GLU A 1 84 ? 4.792 11.853 9.489 1.00 96.81 84 GLU A C 1
ATOM 638 O O . GLU A 1 84 ? 4.047 12.830 9.464 1.00 96.81 84 GLU A O 1
ATOM 643 N N . GLU A 1 85 ? 4.408 10.638 9.103 1.00 96.31 85 GLU A N 1
ATOM 644 C CA . GLU A 1 85 ? 3.094 10.316 8.543 1.00 96.31 85 GLU A CA 1
ATOM 645 C C . GLU A 1 85 ? 2.329 9.376 9.482 1.00 96.31 85 GLU A C 1
ATOM 647 O O . GLU A 1 85 ? 2.863 8.371 9.967 1.00 96.31 85 GLU A O 1
ATOM 652 N N . GLU A 1 86 ? 1.049 9.677 9.702 1.00 97.06 86 GLU A N 1
ATOM 653 C CA . GLU A 1 86 ? 0.108 8.784 10.377 1.00 97.06 86 GLU A CA 1
ATOM 654 C C . GLU A 1 86 ? -0.487 7.811 9.347 1.00 97.06 86 GLU A C 1
ATOM 656 O O . GLU A 1 86 ? -1.401 8.167 8.598 1.00 97.06 86 GLU A O 1
ATOM 661 N N . ILE A 1 87 ? 0.011 6.570 9.311 1.00 97.81 87 ILE A N 1
ATOM 662 C CA . ILE A 1 87 ? -0.577 5.515 8.478 1.00 97.81 87 ILE A CA 1
ATOM 663 C C . ILE A 1 87 ? -1.671 4.796 9.263 1.00 97.81 87 ILE A C 1
ATOM 665 O O . ILE A 1 87 ? -1.437 4.226 10.330 1.00 97.81 87 ILE A O 1
ATOM 669 N N . VAL A 1 88 ? -2.870 4.775 8.691 1.00 97.56 88 VAL A N 1
ATOM 670 C CA . VAL A 1 88 ? -4.048 4.088 9.214 1.00 97.56 88 VAL A CA 1
ATOM 671 C C . VAL A 1 88 ? -4.366 2.889 8.329 1.00 97.56 88 VAL A C 1
ATOM 673 O O . VAL A 1 88 ? -4.578 3.017 7.125 1.00 97.56 88 VAL A O 1
ATOM 676 N N . LEU A 1 89 ? -4.422 1.707 8.937 1.00 97.31 89 LEU A N 1
ATOM 677 C CA . LEU A 1 89 ? -4.783 0.455 8.285 1.00 97.31 89 LEU A CA 1
ATOM 678 C C . LEU A 1 89 ? -6.282 0.200 8.430 1.00 97.31 89 LEU A C 1
ATOM 680 O O . LEU A 1 89 ? -6.749 -0.198 9.497 1.00 97.31 89 LEU A O 1
ATOM 684 N N . PHE A 1 90 ? -7.039 0.401 7.355 1.00 95.81 90 PHE A N 1
ATOM 685 C CA . PHE A 1 90 ? -8.468 0.102 7.318 1.00 95.81 90 PHE A CA 1
ATOM 686 C C . PHE A 1 90 ? -8.708 -1.402 7.145 1.00 95.81 90 PHE A C 1
ATOM 688 O O . PHE A 1 90 ? -8.099 -2.044 6.291 1.00 95.81 90 PHE A O 1
ATOM 695 N N . CYS A 1 91 ? -9.636 -1.949 7.930 1.00 93.88 91 CYS A N 1
ATOM 696 C CA . CYS A 1 91 ? -10.186 -3.295 7.787 1.00 93.88 91 CYS A CA 1
ATOM 697 C C . CYS A 1 91 ? -11.701 -3.195 7.598 1.00 93.88 91 CYS A C 1
ATOM 699 O O . CYS A 1 91 ? -12.365 -2.587 8.435 1.00 93.88 91 CYS A O 1
ATOM 701 N N . PHE A 1 92 ? -12.241 -3.810 6.543 1.00 90.56 92 PHE A N 1
ATOM 702 C CA . PHE A 1 92 ? -13.684 -3.804 6.260 1.00 90.56 92 PHE A CA 1
ATOM 703 C C . PHE A 1 92 ? -14.399 -5.107 6.657 1.00 90.56 92 PHE A C 1
ATOM 705 O O . PHE A 1 92 ? -15.629 -5.150 6.654 1.00 90.56 92 PHE A O 1
ATOM 712 N N . GLY A 1 93 ? -13.657 -6.179 6.974 1.00 89.75 93 GLY A N 1
ATOM 713 C CA . GLY A 1 93 ? -14.207 -7.463 7.436 1.00 89.75 93 GLY A CA 1
ATOM 714 C C . GLY A 1 93 ? -15.089 -8.211 6.423 1.00 89.75 93 GLY A C 1
ATOM 715 O O . GLY A 1 93 ? -15.787 -9.152 6.794 1.00 89.75 93 GLY A O 1
ATOM 716 N N . LYS A 1 94 ? -15.097 -7.787 5.155 1.00 89.12 94 LYS A N 1
ATOM 717 C CA . LYS A 1 94 ? -15.915 -8.331 4.062 1.00 89.12 94 LYS A CA 1
ATOM 718 C C . LYS A 1 94 ? -15.192 -8.161 2.729 1.00 89.12 94 LYS A C 1
ATOM 720 O O . LYS A 1 94 ? -14.316 -7.303 2.625 1.00 89.12 94 LYS A O 1
ATOM 725 N N . ASN A 1 95 ? -15.622 -8.899 1.707 1.00 93.81 95 ASN A N 1
ATOM 726 C CA . ASN A 1 95 ? -15.141 -8.648 0.352 1.00 93.81 95 ASN A CA 1
ATOM 727 C C . ASN A 1 95 ? -15.542 -7.240 -0.112 1.00 93.81 95 ASN A C 1
ATOM 729 O O . ASN A 1 95 ? -16.688 -6.823 0.079 1.00 93.81 95 ASN A O 1
ATOM 733 N N . ILE A 1 96 ? -14.599 -6.517 -0.713 1.00 95.25 96 ILE A N 1
ATOM 734 C CA . ILE A 1 96 ? -14.769 -5.120 -1.131 1.00 95.25 96 ILE A CA 1
ATOM 735 C C . ILE A 1 96 ? -14.011 -4.856 -2.440 1.00 95.25 96 ILE A C 1
ATOM 737 O O . ILE A 1 96 ? -13.013 -5.521 -2.719 1.00 95.25 96 ILE A O 1
ATOM 741 N N . SER A 1 97 ? -14.481 -3.908 -3.256 1.00 97.38 97 SER A N 1
ATOM 742 C CA . SER A 1 97 ? -13.744 -3.435 -4.436 1.00 97.38 97 SER A CA 1
ATOM 743 C C . SER A 1 97 ? -12.737 -2.344 -4.055 1.00 97.38 97 SER A C 1
ATOM 745 O O . SER A 1 97 ? -12.896 -1.680 -3.029 1.00 97.38 97 SER A O 1
ATOM 747 N N . SER A 1 98 ? -11.727 -2.095 -4.896 1.00 97.75 98 SER A N 1
ATOM 748 C CA . SER A 1 98 ? -10.827 -0.946 -4.698 1.00 97.75 98 SER A CA 1
ATOM 749 C C . SER A 1 98 ? -11.583 0.386 -4.660 1.00 97.75 98 SER A C 1
ATOM 751 O O . SER A 1 98 ? -11.279 1.235 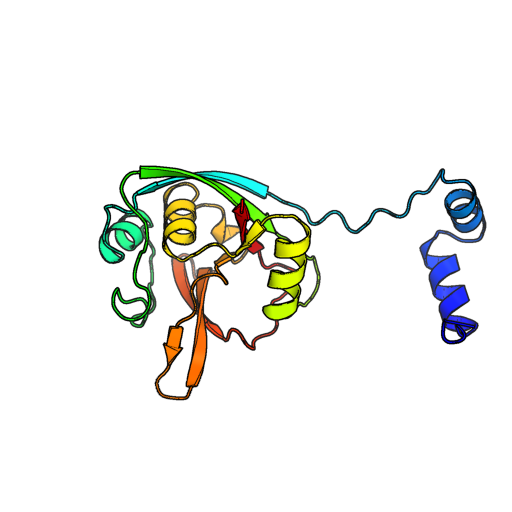-3.831 1.00 97.75 98 SER A O 1
ATOM 753 N N . GLY A 1 99 ? -12.595 0.565 -5.518 1.00 97.56 99 GLY A N 1
ATOM 754 C CA . GLY A 1 99 ? -13.389 1.797 -5.573 1.00 97.56 99 GLY A CA 1
ATOM 755 C C . GLY A 1 99 ? -14.181 2.050 -4.289 1.00 97.56 99 GLY A C 1
ATOM 756 O O . GLY A 1 99 ? -14.134 3.154 -3.750 1.00 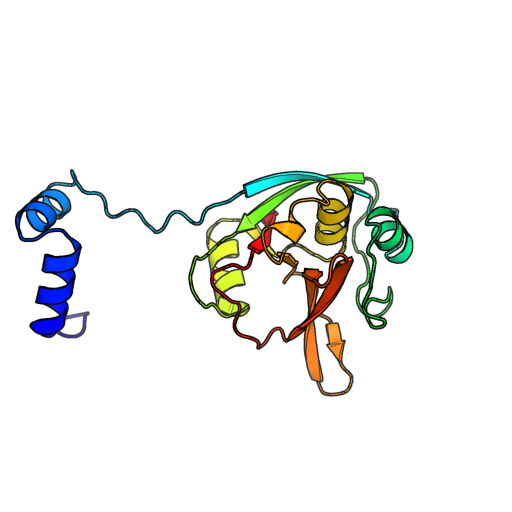97.56 99 GLY A O 1
ATOM 757 N N . ASP A 1 100 ? -14.841 1.018 -3.758 1.00 97.19 100 ASP A N 1
ATOM 758 C CA . ASP A 1 100 ? -15.580 1.118 -2.495 1.00 97.19 100 ASP A CA 1
ATOM 759 C C . ASP A 1 100 ? -14.631 1.347 -1.313 1.00 97.19 100 ASP A C 1
ATOM 761 O O . ASP A 1 100 ? -14.892 2.204 -0.472 1.00 97.19 100 ASP A O 1
ATOM 765 N N . ALA A 1 101 ? -13.500 0.631 -1.262 1.00 97.00 101 ALA A N 1
ATOM 766 C CA . ALA A 1 101 ? -12.490 0.815 -0.222 1.00 97.00 101 ALA A CA 1
ATOM 767 C C . ALA A 1 101 ? -11.958 2.258 -0.200 1.00 97.00 101 ALA A C 1
ATOM 769 O O . ALA A 1 101 ? -11.872 2.864 0.867 1.00 97.00 101 ALA A O 1
ATOM 770 N N . ILE A 1 102 ? -11.659 2.830 -1.374 1.00 98.06 102 ILE A N 1
ATOM 771 C CA . ILE A 1 102 ? -11.260 4.236 -1.519 1.00 98.06 102 ILE A CA 1
ATOM 772 C C . ILE A 1 102 ? -12.372 5.159 -1.017 1.00 98.06 102 ILE A C 1
ATOM 774 O O . ILE A 1 102 ? -12.110 5.989 -0.150 1.00 98.06 102 ILE A O 1
ATOM 778 N N . ALA A 1 103 ? -13.612 4.980 -1.477 1.00 97.38 103 ALA A N 1
ATOM 779 C CA . ALA A 1 103 ? -14.736 5.816 -1.060 1.00 97.38 103 ALA A CA 1
ATOM 780 C C . ALA A 1 103 ? -14.976 5.780 0.464 1.00 97.38 103 ALA A C 1
ATOM 782 O O . ALA A 1 103 ? -15.246 6.819 1.067 1.00 97.38 103 ALA A O 1
ATOM 783 N N . GLU A 1 104 ? -14.842 4.619 1.116 1.00 95.31 104 GLU A N 1
ATOM 784 C CA . GLU A 1 104 ? -14.967 4.505 2.577 1.00 95.31 104 GLU A CA 1
ATOM 785 C C . GLU A 1 104 ? -13.801 5.145 3.350 1.00 95.31 104 GLU A C 1
ATOM 787 O O . GLU A 1 104 ? -14.011 5.638 4.462 1.00 95.31 104 GLU A O 1
ATOM 792 N N . MET A 1 105 ? -12.589 5.180 2.782 1.00 95.88 105 MET A N 1
ATOM 793 C CA . MET A 1 105 ? -11.460 5.938 3.342 1.00 95.88 105 MET A CA 1
ATOM 794 C C . MET A 1 105 ? -11.674 7.453 3.172 1.00 95.88 105 MET A C 1
ATOM 796 O O . MET A 1 105 ? -11.507 8.219 4.125 1.00 95.88 105 MET A O 1
ATOM 800 N N . GLU A 1 106 ? -12.131 7.889 1.994 1.00 96.75 106 GLU A N 1
ATOM 801 C CA . GLU A 1 106 ? -12.354 9.304 1.679 1.00 96.75 106 GLU A CA 1
ATOM 802 C C . GLU A 1 106 ? -13.468 9.948 2.507 1.00 96.75 106 GLU A C 1
ATOM 804 O O . GLU A 1 106 ? -13.282 11.067 2.993 1.00 96.75 106 GLU A O 1
ATOM 809 N N . LYS A 1 107 ? -14.583 9.237 2.740 1.00 95.31 107 LYS A N 1
ATOM 810 C CA . LYS A 1 107 ? -15.667 9.667 3.651 1.00 95.31 107 LYS A CA 1
ATOM 811 C C . LYS A 1 107 ? -15.169 10.028 5.051 1.00 95.31 107 LYS A C 1
ATOM 813 O O . LYS A 1 107 ? -15.838 10.767 5.766 1.00 95.31 107 LYS A O 1
ATOM 818 N N . GLN A 1 108 ? -14.021 9.485 5.448 1.00 93.44 108 GLN A N 1
ATOM 819 C CA . GLN A 1 108 ? -13.463 9.597 6.791 1.00 93.44 108 GLN A CA 1
ATOM 820 C C . GLN A 1 108 ? -12.236 10.523 6.841 1.00 93.44 108 GLN A C 1
ATOM 822 O O . GLN A 1 108 ? -11.569 10.596 7.869 1.00 93.44 108 GLN A O 1
ATOM 827 N N . GLY A 1 109 ? -11.959 11.260 5.756 1.00 96.25 109 GLY A N 1
ATOM 828 C CA . GLY A 1 109 ? -10.881 12.253 5.691 1.00 96.25 109 GLY A CA 1
ATOM 829 C C . GLY A 1 109 ? -9.502 11.682 5.353 1.00 96.25 109 GLY A C 1
ATOM 830 O O . GLY A 1 109 ? -8.501 12.366 5.557 1.00 96.25 109 GLY A O 1
ATOM 831 N N . PHE A 1 110 ? -9.433 10.455 4.832 1.00 97.44 110 PHE A N 1
ATOM 832 C CA . PHE A 1 110 ? -8.181 9.808 4.442 1.00 97.44 110 PHE A CA 1
ATOM 833 C C . PHE A 1 110 ? -8.051 9.714 2.921 1.00 97.44 110 PHE A C 1
ATOM 835 O O . PHE A 1 110 ? -9.043 9.598 2.200 1.00 97.44 110 PHE A O 1
ATOM 842 N N . ARG A 1 111 ? -6.814 9.749 2.426 1.00 97.75 111 ARG A N 1
ATOM 843 C CA . ARG A 1 111 ? -6.462 9.284 1.082 1.00 97.75 111 ARG A CA 1
ATOM 844 C C . ARG A 1 111 ? -5.850 7.883 1.183 1.00 97.75 111 ARG A C 1
ATOM 846 O O . ARG A 1 111 ? -5.225 7.574 2.199 1.00 97.75 111 ARG A O 1
ATOM 853 N N . PRO A 1 112 ? -5.971 7.042 0.146 1.00 98.25 112 PRO A N 1
ATOM 854 C CA . PRO A 1 112 ? -5.185 5.820 0.062 1.00 98.25 112 PRO A CA 1
ATOM 855 C C . PRO A 1 112 ? -3.688 6.124 0.160 1.00 98.25 112 PRO A C 1
ATOM 857 O O . PRO A 1 112 ? -3.218 7.135 -0.376 1.00 98.25 112 PRO A O 1
ATOM 860 N N . ALA A 1 113 ? -2.946 5.244 0.825 1.00 98.25 113 ALA A N 1
ATOM 861 C CA . ALA A 1 113 ? -1.503 5.360 0.902 1.00 98.25 113 ALA A CA 1
ATOM 862 C C . ALA A 1 113 ? -0.862 5.072 -0.460 1.00 98.25 113 ALA A C 1
ATOM 864 O O . ALA A 1 113 ? -1.392 4.295 -1.262 1.00 98.25 113 ALA A O 1
ATOM 865 N N . ARG A 1 114 ? 0.288 5.693 -0.702 1.00 98.19 114 ARG A N 1
ATOM 866 C CA . ARG A 1 114 ? 1.163 5.473 -1.855 1.00 98.19 114 ARG A CA 1
ATOM 867 C C . ARG A 1 114 ? 2.258 4.449 -1.527 1.00 98.19 114 ARG A C 1
ATOM 869 O O . ARG A 1 114 ? 2.388 4.001 -0.386 1.00 98.19 114 ARG A O 1
ATOM 876 N N . ILE A 1 115 ? 3.0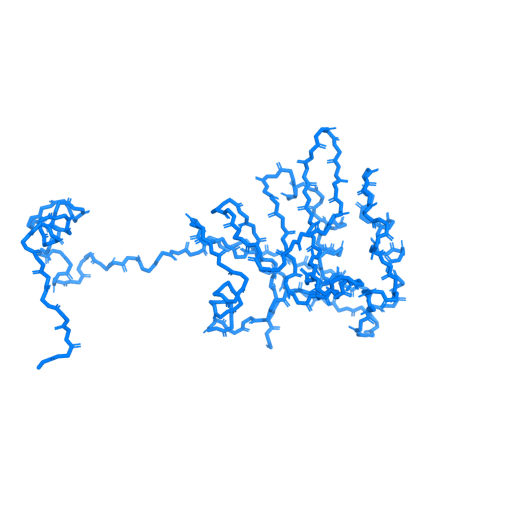56 4.065 -2.521 1.00 98.44 115 ILE A N 1
ATOM 877 C CA . ILE A 1 115 ? 4.107 3.055 -2.358 1.00 98.44 115 ILE A CA 1
ATOM 878 C C . ILE A 1 115 ? 5.196 3.494 -1.368 1.00 98.44 115 ILE A C 1
ATOM 880 O O . ILE A 1 115 ? 5.654 2.677 -0.579 1.00 98.44 115 ILE A O 1
ATOM 884 N N . GLU A 1 116 ? 5.573 4.772 -1.348 1.00 98.12 116 GLU A N 1
ATOM 885 C CA . GLU A 1 116 ? 6.567 5.324 -0.419 1.00 98.12 116 GLU A CA 1
ATOM 886 C C . GLU A 1 116 ? 6.139 5.163 1.049 1.00 98.12 116 GLU A C 1
ATOM 888 O O . GLU A 1 116 ? 6.924 4.733 1.896 1.00 98.12 116 GLU A O 1
ATOM 893 N N . GLU A 1 117 ? 4.861 5.415 1.329 1.00 98.44 117 GLU A N 1
ATOM 894 C CA . GLU A 1 117 ? 4.238 5.249 2.645 1.00 98.44 117 GLU A CA 1
ATOM 895 C C . GLU A 1 117 ? 4.131 3.755 3.014 1.00 98.44 117 GLU A C 1
ATOM 897 O O . GLU A 1 117 ? 4.476 3.358 4.129 1.00 98.44 117 GLU A O 1
ATOM 902 N N . LEU A 1 118 ? 3.747 2.895 2.060 1.00 98.56 118 LEU A N 1
ATOM 903 C CA . LEU A 1 118 ? 3.710 1.437 2.244 1.00 98.56 118 LEU A CA 1
ATOM 904 C C . LEU A 1 118 ? 5.094 0.852 2.559 1.00 98.56 118 LEU A C 1
ATOM 906 O O . LEU A 1 118 ? 5.222 -0.005 3.434 1.00 98.56 118 LEU A O 1
ATOM 910 N N . LEU A 1 119 ? 6.134 1.303 1.856 1.00 98.50 119 LEU A N 1
ATOM 911 C CA . LEU A 1 119 ? 7.505 0.839 2.056 1.00 98.50 119 LEU A CA 1
ATOM 912 C C . LEU A 1 119 ? 8.073 1.325 3.390 1.00 98.50 119 LEU A C 1
ATOM 914 O O . LEU A 1 119 ? 8.723 0.539 4.079 1.00 98.50 119 LEU A O 1
ATOM 918 N N . ALA A 1 120 ? 7.781 2.566 3.792 1.00 98.31 120 ALA A N 1
ATOM 919 C CA . ALA A 1 120 ? 8.125 3.075 5.117 1.00 98.31 120 ALA A CA 1
ATOM 920 C C . ALA A 1 120 ? 7.444 2.261 6.233 1.00 98.31 120 ALA A C 1
ATOM 922 O O . ALA A 1 120 ? 8.110 1.858 7.188 1.00 98.31 120 ALA A O 1
ATOM 923 N N . L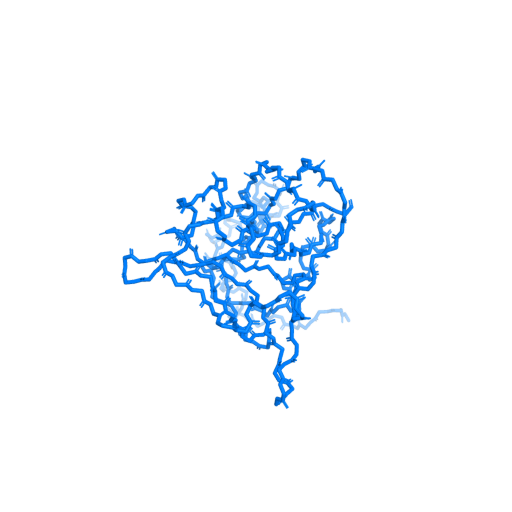EU A 1 121 ? 6.154 1.928 6.080 1.00 98.38 121 LEU A N 1
ATOM 924 C CA . LEU A 1 121 ? 5.437 1.031 6.994 1.00 98.38 121 LEU A CA 1
ATOM 925 C C . LEU A 1 121 ? 6.082 -0.359 7.056 1.00 98.38 121 LEU A C 1
ATOM 927 O O . LEU A 1 121 ? 6.306 -0.886 8.145 1.00 98.38 121 LEU A O 1
ATOM 931 N N . GLY A 1 122 ? 6.407 -0.948 5.902 1.00 97.94 122 GLY A N 1
ATOM 932 C CA . GLY A 1 122 ? 7.060 -2.253 5.819 1.00 97.94 122 GLY A CA 1
ATOM 933 C C . GLY A 1 122 ? 8.462 -2.271 6.436 1.00 97.94 122 GLY A C 1
ATOM 934 O O . GLY A 1 122 ? 8.848 -3.272 7.039 1.00 97.94 122 GLY A O 1
ATOM 935 N N . ALA A 1 123 ? 9.220 -1.180 6.332 1.00 98.12 123 ALA A N 1
ATOM 936 C CA . ALA A 1 123 ? 10.532 -1.048 6.962 1.00 98.12 123 ALA A CA 1
ATOM 937 C C . ALA A 1 123 ? 10.430 -0.848 8.486 1.00 98.12 123 ALA A C 1
ATOM 939 O O . ALA A 1 123 ? 11.154 -1.500 9.238 1.00 98.12 123 ALA A O 1
ATOM 940 N N . ALA A 1 124 ? 9.516 0.010 8.951 1.00 97.88 124 ALA A N 1
ATOM 941 C CA . ALA A 1 124 ? 9.339 0.317 10.372 1.00 97.88 124 ALA A CA 1
ATOM 942 C C . ALA A 1 124 ? 8.660 -0.819 11.161 1.00 97.88 124 ALA A C 1
ATOM 944 O O . ALA A 1 124 ? 9.030 -1.095 12.302 1.00 97.88 124 ALA A O 1
ATOM 945 N N . TYR A 1 125 ? 7.688 -1.504 10.551 1.00 97.12 125 TYR A N 1
ATOM 946 C CA . TYR A 1 125 ? 6.845 -2.508 11.205 1.00 97.12 125 TYR A CA 1
ATOM 947 C C . TYR A 1 125 ? 6.792 -3.835 10.417 1.00 97.12 125 TYR A C 1
ATOM 949 O O . TYR A 1 125 ? 5.717 -4.296 10.013 1.00 97.12 125 TYR A O 1
ATOM 957 N N . PRO A 1 126 ? 7.936 -4.526 10.237 1.00 96.25 126 PRO A N 1
ATOM 958 C CA . PRO A 1 126 ? 8.055 -5.709 9.373 1.00 96.25 126 PRO A CA 1
A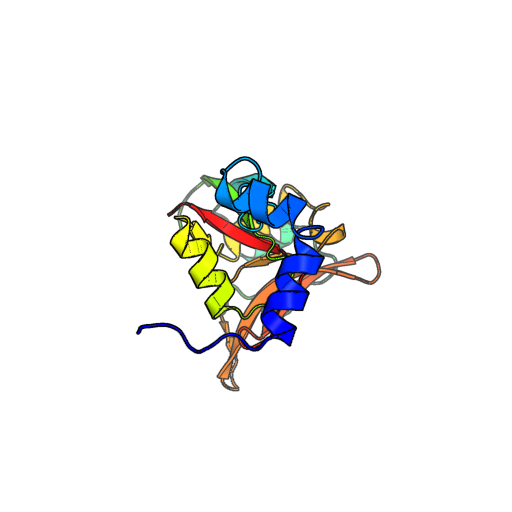TOM 959 C C . PRO A 1 126 ? 7.208 -6.917 9.815 1.00 96.25 126 PRO A C 1
ATOM 961 O O . PRO A 1 126 ? 7.020 -7.863 9.048 1.00 96.25 126 PRO A O 1
ATOM 964 N N . GLY A 1 127 ? 6.693 -6.907 11.050 1.00 95.12 127 GLY A N 1
ATOM 965 C CA . GLY A 1 127 ? 5.793 -7.930 11.587 1.00 95.12 127 GLY A CA 1
ATOM 966 C C . GLY A 1 127 ? 4.319 -7.787 11.183 1.00 95.12 127 GLY A C 1
ATOM 967 O O . GLY A 1 127 ? 3.557 -8.724 11.413 1.00 95.12 127 GLY A O 1
ATOM 968 N N . LEU A 1 128 ? 3.887 -6.664 10.592 1.00 94.56 128 LEU A N 1
ATOM 969 C CA . LEU A 1 128 ? 2.472 -6.463 10.235 1.00 94.56 128 LEU A CA 1
ATOM 970 C C . LEU A 1 128 ? 2.045 -7.344 9.061 1.00 94.56 128 LEU A C 1
ATOM 972 O O . LEU A 1 128 ? 1.048 -8.052 9.161 1.00 94.56 128 LEU A O 1
ATOM 976 N N . GLN A 1 129 ? 2.857 -7.405 8.001 1.00 93.06 129 GLN A N 1
ATOM 977 C CA . GLN A 1 129 ? 2.553 -8.226 6.821 1.00 93.06 129 GLN A CA 1
ATOM 978 C C . GLN A 1 129 ? 2.551 -9.744 7.091 1.00 93.06 129 GLN A C 1
ATOM 980 O O . GLN A 1 129 ? 2.198 -10.513 6.206 1.00 93.06 129 GLN A O 1
ATOM 985 N N . LYS A 1 130 ? 2.947 -10.183 8.300 1.00 93.44 130 LYS A N 1
ATOM 986 C CA . LYS A 1 130 ? 2.818 -11.575 8.771 1.00 93.44 130 LYS A CA 1
ATOM 987 C C . LYS A 1 130 ? 1.432 -11.907 9.333 1.00 93.44 130 LYS A C 1
ATOM 989 O O . LYS A 1 130 ? 1.126 -13.078 9.520 1.00 93.44 130 LYS A O 1
ATOM 994 N N . GLN A 1 131 ? 0.634 -10.891 9.657 1.00 94.00 131 GLN A N 1
ATOM 995 C CA . GLN A 1 131 ? -0.695 -11.032 10.259 1.00 94.00 131 GLN A CA 1
ATOM 996 C C . GLN A 1 131 ? -1.810 -10.901 9.216 1.00 94.00 131 GLN A C 1
ATOM 998 O O . GLN A 1 131 ? -2.863 -11.513 9.364 1.00 94.00 131 GLN A O 1
ATOM 1003 N N . PHE A 1 132 ? -1.582 -10.086 8.187 1.00 94.75 132 PHE A N 1
ATOM 1004 C CA . PHE A 1 132 ? -2.521 -9.798 7.105 1.00 94.75 132 PHE A CA 1
ATOM 1005 C C . PHE A 1 132 ? -1.773 -9.170 5.914 1.00 94.75 132 PHE A C 1
ATOM 1007 O O . PHE A 1 132 ? -0.754 -8.504 6.124 1.00 94.75 132 PHE A O 1
ATOM 1014 N N . PRO A 1 133 ? -2.272 -9.315 4.676 1.00 96.88 133 PRO A N 1
ATOM 1015 C CA . PRO A 1 133 ? -1.760 -8.561 3.538 1.00 96.88 133 PRO A CA 1
ATOM 1016 C C . PRO A 1 133 ? -2.163 -7.076 3.630 1.00 96.88 133 PRO A C 1
ATOM 1018 O O . PRO A 1 133 ? -3.256 -6.740 4.097 1.00 96.88 133 PRO A O 1
ATOM 1021 N N . ILE A 1 134 ? -1.277 -6.177 3.187 1.00 98.38 134 ILE A N 1
ATOM 1022 C CA . ILE A 1 134 ? -1.451 -4.715 3.277 1.00 98.38 134 ILE A CA 1
ATOM 1023 C C . ILE A 1 134 ? -1.305 -4.092 1.888 1.00 98.38 134 ILE A C 1
ATOM 1025 O O . ILE A 1 134 ? -0.221 -4.160 1.316 1.00 98.38 134 ILE A O 1
ATOM 1029 N N . VAL A 1 135 ? -2.354 -3.459 1.359 1.00 98.50 135 VAL A N 1
ATOM 1030 C CA . VAL A 1 135 ? -2.363 -2.817 0.029 1.00 98.50 135 VAL A CA 1
ATOM 1031 C C . VAL A 1 135 ? -2.329 -1.288 0.116 1.00 98.50 135 VAL A C 1
ATOM 1033 O O . VAL A 1 135 ? -2.943 -0.695 1.005 1.00 98.50 135 VAL A O 1
ATOM 1036 N N . ALA A 1 136 ? -1.648 -0.648 -0.838 1.00 98.31 136 ALA A N 1
ATOM 1037 C CA . ALA A 1 136 ? -1.595 0.803 -1.006 1.00 98.31 136 ALA A CA 1
ATOM 1038 C C . ALA A 1 136 ? -2.253 1.229 -2.331 1.00 98.31 136 ALA A C 1
ATOM 1040 O O . ALA A 1 136 ? -1.609 1.313 -3.376 1.00 98.31 136 ALA A O 1
ATOM 1041 N N . LEU A 1 137 ? -3.565 1.496 -2.290 1.00 98.25 137 LEU A N 1
ATOM 1042 C CA . LEU A 1 137 ? -4.367 1.837 -3.479 1.00 98.25 137 LEU A CA 1
ATOM 1043 C C . LEU A 1 137 ? -4.077 3.238 -4.062 1.00 98.25 137 LEU A C 1
ATOM 1045 O O . LEU A 1 137 ? -4.658 3.600 -5.082 1.00 98.25 137 LEU A O 1
ATOM 1049 N N . GLY A 1 138 ? -3.215 4.039 -3.427 1.00 97.44 138 GLY A N 1
ATOM 1050 C CA . GLY A 1 138 ? -2.825 5.379 -3.883 1.00 97.44 138 GLY A CA 1
ATOM 1051 C C . GLY A 1 138 ? -1.723 5.380 -4.943 1.00 97.44 138 GLY A C 1
ATOM 1052 O O . GLY A 1 138 ? -1.442 6.424 -5.527 1.00 97.44 138 GLY A O 1
ATOM 1053 N N . SER A 1 139 ? -1.122 4.221 -5.217 1.00 97.06 139 SER A N 1
ATOM 1054 C CA . SER A 1 139 ? -0.149 4.024 -6.291 1.00 97.06 139 SER A CA 1
ATOM 1055 C C . SER A 1 139 ? -0.656 2.958 -7.253 1.00 97.06 139 SER A C 1
ATOM 1057 O O . SER A 1 139 ? -0.736 1.788 -6.894 1.00 97.06 139 SER A O 1
ATOM 1059 N N . VAL A 1 140 ? -0.987 3.361 -8.479 1.00 96.94 140 VAL A N 1
ATOM 1060 C CA . VAL A 1 140 ? -1.499 2.473 -9.528 1.00 96.94 140 VAL A CA 1
ATOM 1061 C C . VAL A 1 140 ? -0.576 2.552 -10.738 1.00 96.94 140 VAL A C 1
ATOM 1063 O O . VAL A 1 140 ? -0.399 3.632 -11.298 1.00 96.94 140 VAL A O 1
ATOM 1066 N N . TRP A 1 141 ? -0.034 1.414 -11.157 1.00 96.25 141 TRP A N 1
ATOM 1067 C CA . TRP A 1 141 ? 0.621 1.255 -12.454 1.00 96.25 141 TRP A CA 1
ATOM 1068 C C . TRP A 1 141 ? -0.372 0.660 -13.457 1.00 96.25 141 TRP A C 1
ATOM 1070 O O . TRP A 1 141 ? -1.227 -0.144 -13.082 1.00 96.25 141 TRP A O 1
ATOM 1080 N N . GLN A 1 142 ? -0.281 1.057 -14.725 1.00 95.00 142 GLN A N 1
ATOM 1081 C CA . GLN A 1 142 ? -1.034 0.446 -15.817 1.00 95.00 142 GLN A CA 1
ATOM 1082 C C . GLN A 1 142 ? -0.064 -0.369 -16.671 1.00 95.00 142 GLN A C 1
ATOM 1084 O O . GLN A 1 142 ? 0.879 0.189 -17.231 1.00 95.00 142 GLN A O 1
ATOM 1089 N N . ASP A 1 143 ? -0.287 -1.679 -16.745 1.00 86.44 143 ASP A N 1
ATOM 1090 C CA . ASP A 1 143 ? 0.586 -2.586 -17.487 1.00 86.44 143 ASP A CA 1
ATOM 1091 C C . ASP A 1 143 ? 0.399 -2.451 -19.021 1.00 86.44 143 ASP A C 1
ATOM 1093 O O . ASP A 1 143 ? -0.565 -1.830 -19.491 1.00 86.44 143 ASP A O 1
ATOM 1097 N N . PRO A 1 144 ? 1.291 -3.044 -19.842 1.00 86.38 144 PRO A N 1
ATOM 1098 C CA . PRO A 1 144 ? 1.186 -2.982 -21.302 1.00 86.38 144 PRO A CA 1
ATOM 1099 C C . PRO A 1 144 ? -0.076 -3.626 -21.903 1.00 86.38 144 PRO A C 1
ATOM 1101 O O . PRO A 1 144 ? -0.375 -3.383 -23.072 1.00 86.38 144 PRO A O 1
ATOM 1104 N N . VAL A 1 145 ? -0.823 -4.435 -21.140 1.00 84.81 145 VAL A N 1
ATOM 1105 C CA . VAL A 1 145 ? -2.110 -5.034 -21.546 1.00 84.81 145 VAL A CA 1
ATOM 1106 C C . VAL A 1 145 ? -3.316 -4.320 -20.911 1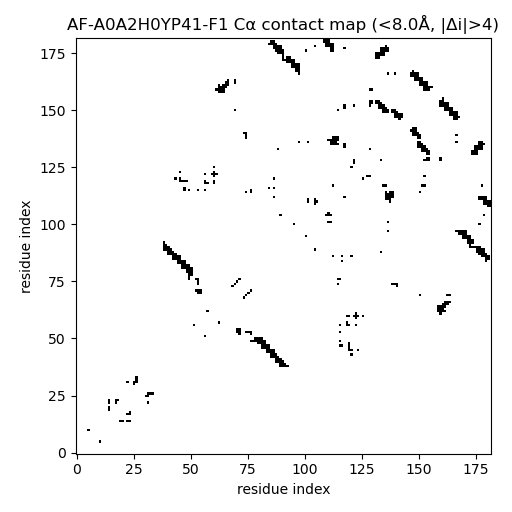.00 84.81 145 VAL A C 1
ATOM 1108 O O . VAL A 1 145 ? -4.445 -4.795 -21.008 1.00 8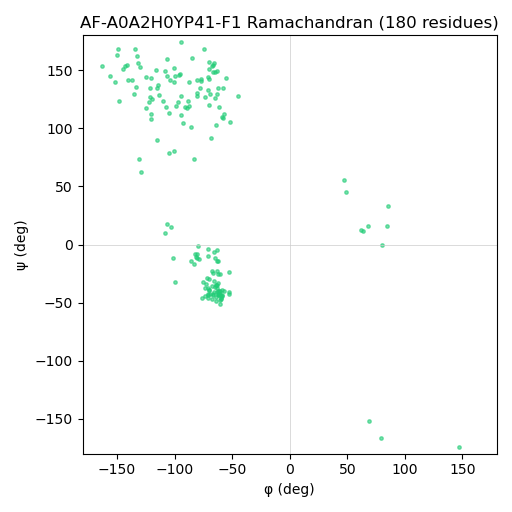4.81 145 VAL A O 1
ATOM 1111 N N . SER A 1 146 ? -3.095 -3.120 -20.358 1.00 83.75 146 SER A N 1
ATOM 1112 C CA . SER A 1 146 ? -4.081 -2.237 -19.721 1.00 83.75 146 SER A CA 1
ATOM 1113 C C . SER A 1 146 ? -4.696 -2.727 -18.404 1.00 83.75 146 SER A C 1
ATOM 1115 O O . SER A 1 146 ? -5.680 -2.136 -17.952 1.00 83.75 146 SER A O 1
ATOM 1117 N N . SER A 1 147 ? -4.113 -3.725 -17.735 1.00 89.62 147 SER A N 1
ATOM 1118 C CA . SER A 1 147 ? -4.473 -4.037 -16.344 1.00 89.62 147 SER A CA 1
ATOM 1119 C C . SER A 1 147 ? -3.972 -2.930 -15.420 1.00 89.62 147 SER A C 1
ATOM 1121 O O . SER A 1 147 ? -2.860 -2.426 -15.590 1.00 89.62 147 SER A O 1
ATOM 1123 N N . ARG A 1 148 ? -4.747 -2.577 -14.390 1.00 95.81 148 ARG A N 1
ATOM 1124 C CA . ARG A 1 148 ? -4.272 -1.689 -13.322 1.00 95.81 148 ARG A CA 1
ATOM 1125 C C . ARG A 1 148 ? -3.743 -2.520 -12.162 1.00 95.81 148 ARG A C 1
ATOM 1127 O O . ARG A 1 148 ? -4.428 -3.408 -11.664 1.00 95.81 148 ARG A O 1
ATOM 1134 N N . LEU A 1 149 ? -2.526 -2.228 -11.726 1.00 97.12 149 LEU A N 1
ATOM 1135 C CA . LEU A 1 149 ? -1.790 -2.970 -10.709 1.00 97.12 149 LEU A CA 1
ATOM 1136 C C . LEU A 1 149 ? -1.422 -2.058 -9.537 1.00 97.12 149 LEU A C 1
ATOM 1138 O O . LEU A 1 149 ? -0.946 -0.941 -9.733 1.00 97.12 149 LEU A O 1
ATOM 1142 N N . VAL A 1 150 ? -1.632 -2.548 -8.315 1.00 98.06 150 VAL A N 1
ATOM 1143 C CA . VAL A 1 150 ? -1.335 -1.836 -7.059 1.00 98.06 150 VAL A CA 1
ATOM 1144 C C . VAL A 1 150 ? -0.336 -2.610 -6.198 1.00 98.06 150 VAL A C 1
ATOM 1146 O O . VAL A 1 150 ? -0.408 -3.842 -6.156 1.00 98.06 150 VAL A O 1
ATOM 1149 N N . PRO A 1 151 ? 0.579 -1.926 -5.488 1.00 98.31 151 PRO A N 1
ATOM 1150 C CA . PRO A 1 151 ? 1.549 -2.566 -4.617 1.00 98.31 151 PRO A CA 1
ATOM 1151 C C . PRO A 1 151 ? 0.913 -3.015 -3.300 1.00 98.31 151 PRO A C 1
ATOM 1153 O O . PRO A 1 151 ? 0.099 -2.312 -2.690 1.00 98.31 151 PRO A O 1
ATOM 1156 N N . TYR A 1 152 ? 1.333 -4.189 -2.835 1.00 98.50 152 TYR A N 1
ATOM 1157 C CA . TYR A 1 152 ? 0.970 -4.728 -1.534 1.00 98.50 152 TYR A CA 1
ATOM 1158 C C . TYR A 1 152 ? 2.129 -5.480 -0.869 1.00 98.50 152 TYR A C 1
ATOM 1160 O O . TYR A 1 152 ? 3.027 -6.016 -1.525 1.00 98.50 152 TYR A O 1
ATOM 1168 N N . LEU A 1 153 ? 2.085 -5.525 0.462 1.00 98.38 153 LEU A N 1
ATOM 1169 C CA . LEU A 1 153 ? 2.962 -6.322 1.312 1.00 98.38 153 LEU A CA 1
ATOM 1170 C C . LEU A 1 153 ? 2.241 -7.590 1.760 1.00 98.38 153 LEU A C 1
ATOM 1172 O O . LEU A 1 153 ? 1.065 -7.538 2.122 1.00 98.38 153 LEU A O 1
ATOM 1176 N N . ASN A 1 154 ? 2.951 -8.716 1.789 1.00 96.69 154 ASN A N 1
ATOM 1177 C CA . ASN A 1 154 ? 2.410 -9.990 2.271 1.00 96.69 154 ASN A CA 1
ATOM 1178 C C . ASN A 1 154 ? 3.496 -10.878 2.898 1.00 96.69 154 ASN A C 1
ATOM 1180 O O . ASN A 1 154 ? 4.690 -10.616 2.744 1.00 96.69 154 ASN A O 1
ATOM 1184 N N . TRP A 1 155 ? 3.094 -11.942 3.583 1.00 94.81 155 TRP A N 1
ATOM 1185 C CA . TRP A 1 155 ? 3.967 -13.012 4.057 1.00 94.81 155 TRP A CA 1
ATOM 1186 C C . TRP A 1 155 ? 3.521 -14.333 3.436 1.00 94.81 155 TRP A C 1
ATOM 1188 O O . TRP A 1 155 ? 2.359 -14.719 3.551 1.00 94.81 155 TRP A O 1
ATOM 1198 N N . PHE A 1 156 ? 4.436 -15.026 2.765 1.00 91.25 156 PHE A N 1
ATOM 1199 C CA . PHE A 1 156 ? 4.149 -16.296 2.104 1.00 91.25 156 PHE A CA 1
ATOM 1200 C C . PHE A 1 156 ? 5.416 -17.146 2.039 1.00 91.25 156 PHE A C 1
ATOM 1202 O O . PHE A 1 156 ? 6.489 -16.616 1.770 1.00 91.25 156 PHE A O 1
ATOM 1209 N N . SER A 1 157 ? 5.288 -18.457 2.267 1.00 89.50 157 SER A N 1
ATOM 1210 C CA . SER A 1 157 ? 6.404 -19.417 2.210 1.00 89.50 157 SER A CA 1
ATOM 1211 C C . SER A 1 157 ? 7.649 -18.974 3.004 1.00 89.50 157 SER A C 1
ATOM 1213 O O . SER A 1 157 ? 8.766 -19.038 2.504 1.00 89.50 157 SER A O 1
ATOM 1215 N N . ASP A 1 158 ? 7.432 -18.492 4.232 1.00 90.75 158 ASP A N 1
ATOM 1216 C CA . ASP A 1 158 ? 8.450 -17.951 5.150 1.00 90.75 158 ASP A CA 1
ATOM 1217 C C . ASP A 1 158 ? 9.217 -16.699 4.677 1.00 90.75 158 ASP A C 1
ATOM 1219 O O . ASP A 1 158 ? 10.168 -16.254 5.326 1.00 90.75 158 ASP A O 1
ATOM 1223 N N . GLU A 1 159 ? 8.744 -16.050 3.611 1.00 94.00 159 GLU A N 1
ATOM 1224 C CA . GLU A 1 159 ? 9.322 -14.825 3.067 1.00 94.00 159 GLU A CA 1
ATOM 1225 C C . GLU A 1 159 ? 8.375 -13.621 3.148 1.00 94.00 159 GLU A C 1
ATOM 1227 O O . GLU A 1 159 ? 7.145 -13.716 3.090 1.00 94.00 159 GLU A O 1
ATOM 1232 N N . ARG A 1 160 ? 8.980 -12.432 3.264 1.00 97.12 160 ARG A N 1
ATOM 1233 C CA . ARG A 1 160 ? 8.286 -11.146 3.135 1.00 97.12 160 ARG A CA 1
ATOM 1234 C C . ARG A 1 160 ? 8.254 -10.742 1.672 1.00 97.12 160 ARG A C 1
ATOM 1236 O O . ARG A 1 160 ? 9.311 -10.514 1.089 1.00 97.12 160 ARG A O 1
ATOM 1243 N N . LEU A 1 161 ? 7.054 -10.606 1.122 1.00 97.38 161 LEU A N 1
ATOM 1244 C CA . LEU A 1 161 ? 6.829 -10.215 -0.262 1.00 97.38 161 LEU A CA 1
ATOM 1245 C C . LEU A 1 161 ? 6.486 -8.726 -0.374 1.00 97.38 161 LEU A C 1
ATOM 1247 O O . LEU A 1 161 ? 5.749 -8.190 0.462 1.00 97.38 161 LEU A O 1
ATOM 1251 N N . LEU A 1 162 ? 6.949 -8.116 -1.462 1.00 98.31 162 LEU A N 1
ATOM 1252 C CA . LEU A 1 162 ? 6.435 -6.874 -2.035 1.00 98.31 162 LEU A CA 1
ATOM 1253 C C . LEU A 1 162 ? 5.982 -7.185 -3.473 1.00 98.31 162 LEU A C 1
ATOM 1255 O O . LEU A 1 162 ? 6.811 -7.456 -4.340 1.00 98.31 162 LEU A O 1
ATOM 1259 N N . HIS A 1 163 ? 4.671 -7.210 -3.718 1.00 97.50 163 HIS A N 1
ATOM 1260 C CA . HIS A 1 163 ? 4.083 -7.707 -4.971 1.00 97.50 163 HIS A CA 1
ATOM 1261 C C . HIS A 1 163 ? 2.999 -6.752 -5.496 1.00 97.50 163 HIS A C 1
ATOM 1263 O O . HIS A 1 163 ? 2.572 -5.831 -4.804 1.00 97.50 163 HIS A O 1
ATOM 1269 N N . LEU A 1 164 ? 2.569 -6.970 -6.738 1.00 97.31 164 LEU A N 1
ATOM 1270 C CA . LEU A 1 164 ? 1.461 -6.277 -7.398 1.00 97.31 164 LEU A CA 1
ATOM 1271 C C . LEU A 1 164 ? 0.191 -7.141 -7.469 1.00 97.31 164 LEU A C 1
ATOM 1273 O O . LEU A 1 164 ? 0.296 -8.340 -7.720 1.00 97.31 164 LEU A O 1
ATOM 1277 N N . LEU A 1 165 ? -0.996 -6.555 -7.294 1.00 95.88 165 LEU A N 1
ATOM 1278 C CA . LEU A 1 165 ? -2.288 -7.220 -7.540 1.00 95.88 165 LEU A CA 1
ATOM 1279 C C . LEU A 1 165 ? -3.213 -6.326 -8.379 1.00 95.88 165 LEU A C 1
ATOM 1281 O O . LEU A 1 165 ? -3.047 -5.107 -8.387 1.00 95.88 165 LEU A O 1
ATOM 1285 N N . TRP A 1 166 ? -4.177 -6.920 -9.089 1.00 95.88 166 TRP A N 1
ATOM 1286 C CA . TRP A 1 166 ? -5.142 -6.190 -9.917 1.00 95.88 166 TRP A CA 1
ATOM 1287 C C . TRP A 1 166 ? -6.037 -5.260 -9.088 1.00 95.88 166 TRP A C 1
ATOM 1289 O O . TRP A 1 166 ? -6.689 -5.696 -8.141 1.00 95.88 166 TRP A O 1
ATOM 1299 N N . PHE A 1 167 ? -6.133 -3.994 -9.496 1.00 95.31 167 PHE A N 1
ATOM 1300 C CA . PHE A 1 167 ? -7.012 -2.987 -8.895 1.00 95.31 167 PHE A CA 1
ATOM 1301 C C . PHE A 1 167 ? -8.495 -3.352 -9.061 1.00 95.31 167 PHE A C 1
ATOM 1303 O O . PHE A 1 167 ? -9.310 -3.083 -8.180 1.00 95.31 167 PHE A O 1
ATOM 1310 N N . GLU A 1 168 ? -8.856 -3.975 -10.182 1.00 92.62 168 GLU A N 1
ATOM 1311 C CA . GLU A 1 168 ? -10.193 -4.511 -10.465 1.00 92.62 168 GLU A CA 1
ATOM 1312 C C . GLU A 1 168 ? -10.524 -5.766 -9.637 1.00 92.62 168 GLU A C 1
ATOM 1314 O O . GLU A 1 168 ? -11.668 -6.222 -9.640 1.00 92.62 168 GLU A O 1
ATOM 1319 N N . GLY A 1 169 ? -9.537 -6.330 -8.934 1.00 85.56 169 GLY A N 1
ATOM 1320 C CA . GLY A 1 169 ? -9.719 -7.470 -8.050 1.00 85.56 169 GLY A CA 1
ATOM 1321 C C . GLY A 1 169 ? -10.649 -7.162 -6.873 1.00 85.56 169 GLY A C 1
ATOM 1322 O O . GLY A 1 169 ? -10.718 -6.043 -6.361 1.00 85.56 169 GLY A O 1
ATOM 1323 N N . GLY A 1 170 ? -11.359 -8.195 -6.420 1.00 88.94 170 GLY A N 1
ATOM 1324 C CA . GLY A 1 170 ? -12.022 -8.174 -5.121 1.00 88.94 170 GLY A CA 1
ATOM 1325 C C . GLY A 1 170 ? -11.013 -8.478 -4.017 1.00 88.94 170 GLY A C 1
ATOM 1326 O O . GLY A 1 170 ? -10.292 -9.472 -4.092 1.00 88.94 170 GLY A O 1
ATOM 1327 N N . TRP A 1 171 ? -10.987 -7.650 -2.979 1.00 94.88 171 TRP A N 1
ATOM 1328 C CA . TRP A 1 171 ? -10.141 -7.850 -1.804 1.00 94.88 171 TRP A CA 1
ATOM 1329 C C . TRP A 1 171 ? -10.860 -8.720 -0.777 1.00 94.88 171 TRP A C 1
ATOM 1331 O O . TRP A 1 171 ? -12.059 -8.541 -0.568 1.00 94.88 171 TRP A O 1
ATOM 1341 N N . GLY A 1 172 ? -10.142 -9.634 -0.123 1.00 91.00 172 GLY A N 1
ATOM 1342 C CA . GLY A 1 172 ? -10.682 -10.440 0.974 1.00 91.00 172 GLY A CA 1
ATOM 1343 C C . GLY A 1 172 ? -10.942 -9.612 2.237 1.00 91.00 172 GLY A C 1
ATOM 1344 O O . GLY A 1 172 ? -10.325 -8.569 2.455 1.00 91.00 172 GLY A O 1
ATOM 1345 N N . GLY A 1 173 ? -11.842 -10.085 3.104 1.00 91.31 173 GLY A N 1
ATOM 1346 C CA . GLY A 1 173 ? -12.164 -9.405 4.369 1.00 91.31 173 GLY A CA 1
ATOM 1347 C C . GLY A 1 173 ? -11.014 -9.340 5.388 1.00 91.31 173 GLY A C 1
ATOM 1348 O O . GLY A 1 173 ? -11.110 -8.605 6.368 1.00 91.31 173 GLY A O 1
ATOM 1349 N N . ASP A 1 174 ? -9.942 -10.095 5.153 1.00 91.69 174 ASP A N 1
ATOM 1350 C CA . ASP A 1 174 ? -8.701 -10.157 5.924 1.00 91.69 174 ASP A CA 1
ATOM 1351 C C . ASP A 1 174 ? -7.667 -9.088 5.529 1.00 91.69 174 ASP A C 1
ATOM 1353 O O . ASP A 1 174 ? -6.743 -8.841 6.305 1.00 91.69 174 ASP A O 1
ATOM 1357 N N . TRP A 1 175 ? -7.833 -8.416 4.386 1.00 95.50 175 TRP A N 1
ATOM 1358 C CA . TRP A 1 175 ? -6.898 -7.398 3.898 1.00 95.50 175 TRP A CA 1
ATOM 1359 C C . TRP A 1 175 ? -6.883 -6.136 4.767 1.00 95.50 175 TRP A C 1
ATOM 1361 O O . TRP A 1 175 ? -7.864 -5.782 5.435 1.00 95.50 175 TRP A O 1
ATOM 1371 N N . ARG A 1 176 ? -5.753 -5.424 4.750 1.00 97.12 176 ARG A N 1
ATOM 1372 C CA . ARG A 1 176 ? -5.649 -4.050 5.252 1.00 97.12 176 ARG A CA 1
ATOM 1373 C C . ARG A 1 176 ? -5.349 -3.081 4.125 1.00 97.12 176 ARG A C 1
ATOM 1375 O O . ARG A 1 176 ? -4.485 -3.329 3.291 1.00 97.12 176 ARG A O 1
ATOM 1382 N N . PHE A 1 177 ? -6.033 -1.949 4.152 1.00 97.88 177 PHE A N 1
ATOM 1383 C CA . PHE A 1 177 ? -5.838 -0.860 3.207 1.00 97.88 177 PHE A CA 1
ATOM 1384 C C . PHE A 1 177 ? -5.072 0.234 3.932 1.00 97.88 177 PHE A C 1
ATOM 1386 O O . PHE A 1 177 ? -5.581 0.804 4.898 1.00 97.88 177 PHE A O 1
ATOM 1393 N N . ALA A 1 178 ? -3.834 0.474 3.512 1.00 98.31 178 ALA A N 1
ATOM 1394 C CA . ALA A 1 178 ? -3.044 1.566 4.045 1.00 98.31 178 ALA A CA 1
ATOM 1395 C C . ALA A 1 178 ? -3.610 2.895 3.533 1.00 98.31 178 ALA A C 1
ATOM 1397 O O . ALA A 1 178 ? -3.901 3.052 2.343 1.00 98.31 178 ALA A O 1
ATOM 1398 N N . ALA A 1 179 ? -3.767 3.842 4.449 1.00 98.06 179 ALA A N 1
ATOM 1399 C CA . ALA A 1 179 ? -4.297 5.171 4.207 1.00 98.06 179 ALA A CA 1
ATOM 1400 C C . ALA A 1 179 ? -3.520 6.192 5.038 1.00 98.06 179 ALA A C 1
ATOM 1402 O O . ALA A 1 179 ? -3.004 5.855 6.101 1.00 98.06 179 ALA A O 1
ATOM 1403 N N . VAL A 1 180 ? -3.486 7.440 4.587 1.00 97.19 180 VAL A N 1
ATOM 1404 C CA . VAL A 1 180 ? -2.948 8.576 5.350 1.00 97.19 180 VAL A CA 1
ATOM 1405 C C . VAL A 1 180 ? -3.932 9.737 5.295 1.00 97.19 180 VAL A C 1
ATOM 1407 O O . VAL A 1 180 ? -4.854 9.752 4.472 1.00 97.19 180 VAL A O 1
ATOM 1410 N N . ARG A 1 181 ? -3.794 10.690 6.212 1.00 95.31 181 ARG A N 1
ATOM 1411 C CA . ARG A 1 181 ? -4.722 11.820 6.329 1.00 95.31 181 ARG A CA 1
ATOM 1412 C C . ARG A 1 181 ? -4.663 12.728 5.090 1.00 95.31 181 ARG A C 1
ATOM 1414 O O . ARG A 1 181 ? -3.623 12.825 4.438 1.00 95.31 181 ARG A O 1
ATOM 1421 N N . LYS A 1 182 ? -5.794 13.347 4.743 1.00 88.88 182 LYS A N 1
ATOM 1422 C CA . LYS A 1 182 ? -5.856 14.446 3.763 1.00 88.88 182 LYS A CA 1
ATOM 1423 C C . LYS A 1 182 ? -5.461 15.780 4.393 1.00 88.88 182 LYS A C 1
ATOM 1425 O O . LYS A 1 182 ? -5.728 15.946 5.606 1.00 88.88 182 LYS A O 1
#

Organism: NCBI:txid1974704

Mean predicted aligned error: 9.74 Å

Solvent-accessible surface area (backbone atoms only — not comparable to full-atom values): 10125 Å² total; per-residue (Å²): 134,98,69,82,86,77,49,71,69,59,51,52,52,50,38,55,73,47,65,32,70,66,30,50,52,28,41,76,70,55,78,42,66,77,74,68,81,76,53,61,63,51,75,46,82,36,69,33,53,49,71,52,53,60,70,53,41,51,58,62,32,66,51,72,43,68,44,86,76,77,34,59,84,56,52,64,84,84,73,70,50,72,45,81,43,61,38,36,29,44,27,78,71,41,74,41,43,51,67,56,54,47,51,61,37,44,79,71,51,26,39,54,18,31,60,63,54,48,32,30,43,37,42,77,44,66,70,52,31,70,77,34,41,38,34,16,77,51,32,70,31,71,48,101,86,69,50,44,33,22,47,32,35,31,55,58,95,96,30,39,36,39,41,72,47,58,48,90,40,74,42,59,33,70,40,28,41,36,22,29,74,108